Protein AF-A0A1S8B9Q6-F1 (afdb_monomer_lite)

Sequence (237 aa):
MLLPVVSLNILLLGKSYPFSRYVLFIAVTLGLLLVTLESPLALLAIGTGSGYHHGHLLGFVLLLINLFLEGSTYIVLEHVVSSPAIYGGLRGPQRMLAQNMVATLFTTCYLIGVQLLPESTLPAVAHESRGELFVALQFLAQQPAVIYNIACYAVLAAASQLLLFVAFPNFSSLVQTNIRVVRKTLAMLTSILWFQKKPTGWQWLGLVLVFGGAAVDGWMQRLEYEEERHEGEKKAM

Secondary structure (DSSP, 8-state):
-HHHHHHHHHHHH-PPPPHHHHHHHHHHHHHHHHHHHSSHHHHHTTTS--S-TTHHHHHHHHHHHHHHHHHHHHHHHHHHHH-HHHHT---HHHHHHHHHHHHHHHHHHHHHHHHHS-GGGS-HHHHTTTTHHHHHHHHHHH-TTHHHHHHHHHHHHHHHHHHHHHHGGGS-HHHHHHHHHHHHHHHHHHHHHHTT----HHHHHHHHHHHHHHHHHHHHHHHHHHHHHHHHHHH--

Foldseek 3Di:
DVVLLVVCCCVPVVDDDPPVLVVLSVLLVVLLVLLVQLDCVSVVCVPPDPDDPDPPVVVVVVVVVVVNVVSVVLVVVLVLLVCCVVNPNQALVRVVVVVVVVVVVVVVCLLVVLAPDDPVPDDPVSVVSHCVVVVVVVVCVVCVVCVVVVVVVVVVVSVVSSVLSNCSSVDHSSLSVLVVSVVVLVVSVVVCVVVVPDRRPSNVVSSCSNVVSSVVVVVVVVVVVVVVVVVVVVVVD

InterPro domains:
  IPR013657 HUT1 [PF08449] (2-216)
  IPR013657 HUT1 [PTHR10778] (2-226)
  IPR037185 Multidrug transporter EmrE superfamily [SSF103481] (135-219)

Organism: NCBI:txid420778

pLDDT: mean 77.4, std 12.53, range [41.5, 95.06]

Structure (mmCIF, N/CA/C/O backbone):
data_AF-A0A1S8B9Q6-F1
#
_entry.id   AF-A0A1S8B9Q6-F1
#
loop_
_atom_site.group_PDB
_atom_site.id
_atom_site.type_symbol
_atom_site.label_atom_id
_atom_site.label_alt_id
_atom_site.label_comp_id
_atom_site.label_asym_id
_atom_site.label_entity_id
_atom_site.label_seq_id
_atom_site.pdbx_PDB_ins_code
_atom_site.Cartn_x
_atom_site.Cartn_y
_atom_site.Cartn_z
_atom_site.occupancy
_atom_site.B_iso_or_equiv
_atom_site.auth_seq_id
_atom_site.auth_comp_id
_atom_site.auth_asym_id
_atom_site.auth_atom_id
_atom_site.pdbx_PDB_model_num
ATOM 1 N N . MET A 1 1 ? 2.497 -4.631 8.527 1.00 48.78 1 MET A N 1
ATOM 2 C CA . MET A 1 1 ? 1.670 -3.575 7.890 1.00 48.78 1 MET A CA 1
ATOM 3 C C . MET A 1 1 ? 0.917 -2.750 8.919 1.00 48.78 1 MET A C 1
ATOM 5 O O . MET A 1 1 ? 0.964 -1.539 8.817 1.00 48.78 1 MET A O 1
ATOM 9 N N . LEU A 1 2 ? 0.288 -3.368 9.924 1.00 55.28 2 LEU A N 1
ATOM 10 C CA . LEU A 1 2 ? -0.444 -2.638 10.968 1.00 55.28 2 LEU A CA 1
ATOM 11 C C . LEU A 1 2 ? 0.484 -1.917 11.960 1.00 55.28 2 LEU A C 1
ATOM 13 O O . LEU A 1 2 ? 0.158 -0.827 12.397 1.00 55.28 2 LEU A O 1
ATOM 17 N N . LEU A 1 3 ? 1.668 -2.470 12.250 1.00 54.28 3 LEU A N 1
ATOM 18 C CA . LEU A 1 3 ? 2.606 -1.918 13.241 1.00 54.28 3 LEU A CA 1
ATOM 19 C C . LEU A 1 3 ? 3.007 -0.443 13.011 1.00 54.28 3 LEU A C 1
ATOM 21 O O . LEU A 1 3 ? 2.780 0.348 13.917 1.00 54.28 3 LEU A O 1
ATOM 25 N N . PRO A 1 4 ? 3.522 -0.016 11.837 1.00 52.97 4 PRO A N 1
ATOM 26 C CA . PRO A 1 4 ? 3.878 1.392 11.627 1.00 52.97 4 PRO A CA 1
ATOM 27 C C . PRO A 1 4 ? 2.667 2.326 11.684 1.00 52.97 4 PRO A C 1
ATOM 29 O O . PRO A 1 4 ? 2.759 3.406 12.253 1.00 52.97 4 PRO A O 1
ATOM 32 N N . VAL A 1 5 ? 1.528 1.886 11.136 1.00 53.94 5 VAL A N 1
ATOM 33 C CA . VAL A 1 5 ? 0.267 2.643 11.113 1.00 53.94 5 VAL A CA 1
ATOM 34 C C . VAL A 1 5 ? -0.268 2.847 12.528 1.00 53.94 5 VAL A C 1
ATOM 36 O O . VAL A 1 5 ? -0.671 3.950 12.875 1.00 53.94 5 VAL A O 1
ATOM 39 N N . VAL A 1 6 ? -0.239 1.803 13.357 1.00 57.91 6 VAL A N 1
ATOM 40 C CA . VAL A 1 6 ? -0.682 1.833 14.756 1.00 57.91 6 VAL A CA 1
ATOM 41 C C . VAL A 1 6 ? 0.246 2.714 15.586 1.00 57.91 6 VAL A C 1
ATOM 43 O O . VAL A 1 6 ? -0.248 3.578 16.305 1.00 57.91 6 VAL A O 1
ATOM 46 N N . SER A 1 7 ? 1.566 2.581 15.425 1.00 54.53 7 SER A N 1
ATOM 47 C CA . SER A 1 7 ? 2.545 3.465 16.070 1.00 54.53 7 SER A CA 1
ATOM 48 C C . SER A 1 7 ? 2.331 4.933 15.691 1.00 54.53 7 SER A C 1
ATOM 50 O O . SER A 1 7 ? 2.382 5.796 16.560 1.00 54.53 7 SER A O 1
ATOM 52 N N . LEU A 1 8 ? 2.033 5.223 14.420 1.00 51.91 8 LEU A N 1
ATOM 53 C CA . LEU A 1 8 ? 1.695 6.571 13.953 1.00 51.91 8 LEU A CA 1
ATOM 54 C C . LEU A 1 8 ? 0.376 7.071 14.547 1.00 51.91 8 LEU A C 1
ATOM 56 O O . LEU A 1 8 ? 0.286 8.228 14.930 1.00 51.91 8 LEU A O 1
ATOM 60 N N . ASN A 1 9 ? -0.640 6.214 14.640 1.00 52.81 9 ASN A N 1
ATOM 61 C CA . ASN A 1 9 ? -1.934 6.552 15.235 1.00 52.81 9 ASN A CA 1
ATOM 62 C C . ASN A 1 9 ? -1.780 6.930 16.719 1.00 52.81 9 ASN A C 1
ATOM 64 O O . ASN A 1 9 ? -2.400 7.869 17.205 1.00 52.81 9 ASN A O 1
ATOM 68 N N . ILE A 1 10 ? -0.898 6.241 17.438 1.00 56.84 10 ILE A N 1
ATOM 69 C CA . ILE A 1 10 ? -0.583 6.561 18.834 1.00 56.84 10 ILE A CA 1
ATOM 70 C C . ILE A 1 10 ? 0.215 7.868 18.923 1.00 56.84 10 ILE A C 1
ATOM 72 O O . ILE A 1 10 ? -0.090 8.711 19.761 1.00 56.84 10 ILE A O 1
ATOM 76 N N . LEU A 1 11 ? 1.206 8.060 18.043 1.00 52.06 11 LEU A N 1
ATOM 77 C CA . LEU A 1 11 ? 2.110 9.215 18.081 1.00 52.06 11 LEU A CA 1
ATOM 78 C C . LEU A 1 11 ? 1.462 10.523 17.586 1.00 52.06 11 LEU A C 1
ATOM 80 O O . LEU A 1 11 ? 1.777 11.586 18.107 1.00 52.06 11 LEU A O 1
ATOM 84 N N . LEU A 1 12 ? 0.577 10.458 16.584 1.00 49.25 12 LEU A N 1
ATOM 85 C CA . LEU A 1 12 ? -0.045 11.629 15.946 1.00 49.25 12 LEU A CA 1
ATOM 86 C C . LEU A 1 12 ? -1.497 11.869 16.372 1.00 49.25 12 LEU A C 1
ATOM 88 O O . LEU A 1 12 ? -1.905 13.024 16.435 1.00 49.25 12 LEU A O 1
ATOM 92 N N . LEU A 1 13 ? -2.278 10.822 16.665 1.00 49.06 13 LEU A N 1
ATOM 93 C CA . LEU A 1 13 ? -3.674 10.952 17.116 1.00 49.06 13 LEU A CA 1
ATOM 94 C C . LEU A 1 13 ? -3.838 10.800 18.637 1.00 49.06 13 LEU A C 1
ATOM 96 O O . LEU A 1 13 ? -4.947 10.970 19.139 1.00 49.06 13 LEU A O 1
ATOM 100 N N . GLY A 1 14 ? -2.770 10.482 19.383 1.00 47.97 14 GLY A N 1
ATOM 101 C CA . GLY A 1 14 ? -2.798 10.365 20.849 1.00 47.97 14 GLY A CA 1
ATOM 102 C C . GLY A 1 14 ? -3.727 9.265 21.380 1.00 47.97 14 GLY A C 1
ATOM 103 O O . GLY A 1 14 ? -3.997 9.202 22.580 1.00 47.97 14 GLY A O 1
ATOM 104 N N . LYS A 1 15 ? -4.248 8.396 20.503 1.00 55.00 15 LYS A N 1
ATOM 105 C CA . LYS A 1 15 ? -5.171 7.325 20.880 1.00 55.00 15 LYS A CA 1
ATOM 106 C C . LYS A 1 15 ? -4.399 6.176 21.520 1.00 55.00 15 LYS A C 1
ATOM 108 O O . LYS A 1 15 ? -3.517 5.580 20.908 1.00 55.00 15 LYS A O 1
ATOM 113 N N . SER A 1 16 ? -4.769 5.855 22.756 1.00 52.47 16 SER A N 1
ATOM 114 C CA . SER A 1 16 ? -4.233 4.716 23.498 1.00 52.47 16 SER A CA 1
ATOM 115 C C . SER A 1 16 ? -5.111 3.496 23.239 1.00 52.47 16 SER A C 1
ATOM 117 O O . SER A 1 16 ? -6.295 3.511 23.561 1.00 52.47 16 SER A O 1
ATOM 119 N N . TYR A 1 17 ? -4.549 2.441 22.651 1.00 62.62 17 TYR A N 1
ATOM 120 C CA . TYR A 1 17 ? -5.258 1.171 22.483 1.00 62.62 17 TYR A CA 1
ATOM 121 C C . TYR A 1 17 ? -5.032 0.250 23.695 1.00 62.62 17 TYR A C 1
ATOM 123 O O . TYR A 1 17 ? -3.961 0.303 24.304 1.00 62.62 17 TYR A O 1
ATOM 131 N N . PRO A 1 18 ? -5.992 -0.618 24.058 1.00 67.94 18 PRO A N 1
ATOM 132 C CA . PRO A 1 18 ? -5.772 -1.643 25.074 1.00 67.94 18 PRO A CA 1
ATOM 133 C C . PRO A 1 18 ? -4.703 -2.650 24.619 1.00 67.94 18 PRO A C 1
ATOM 135 O O . PRO A 1 18 ? -4.557 -2.926 23.426 1.00 67.94 18 PRO A O 1
ATOM 138 N N . PHE A 1 19 ? -3.966 -3.235 25.572 1.00 71.25 19 PHE A N 1
ATOM 139 C CA . PHE A 1 19 ? -2.851 -4.162 25.305 1.00 71.25 19 PHE A CA 1
ATOM 140 C C . PHE A 1 19 ? -3.227 -5.317 24.352 1.00 71.25 19 PHE A C 1
ATOM 142 O O . PHE A 1 19 ? -2.431 -5.715 23.501 1.00 71.25 19 PHE A O 1
ATOM 149 N N . SER A 1 20 ? -4.472 -5.797 24.427 1.00 71.12 20 SER A N 1
ATOM 150 C CA . SER A 1 20 ? -5.033 -6.835 23.552 1.00 71.12 20 SER A CA 1
ATOM 151 C C . SER A 1 20 ? -4.964 -6.491 22.058 1.00 71.12 20 SER A C 1
ATOM 153 O O . SER A 1 20 ? -4.675 -7.371 21.246 1.00 71.12 20 SER A O 1
ATOM 155 N N . ARG A 1 21 ? -5.150 -5.220 21.678 1.00 71.50 21 ARG A N 1
ATOM 156 C CA . ARG A 1 21 ? -5.067 -4.780 20.274 1.00 71.50 21 ARG A CA 1
ATOM 157 C C . ARG A 1 21 ? -3.644 -4.817 19.731 1.00 71.50 21 ARG A C 1
ATOM 159 O O . ARG A 1 21 ? -3.442 -5.179 18.577 1.00 71.50 21 ARG A O 1
ATOM 166 N N . TYR A 1 22 ? -2.640 -4.523 20.554 1.00 72.31 22 TYR A N 1
ATOM 167 C CA . TYR A 1 22 ? -1.244 -4.626 20.121 1.00 72.31 22 TYR A CA 1
ATOM 168 C C . TYR A 1 22 ? -0.848 -6.066 19.815 1.00 72.31 22 TYR A C 1
ATOM 170 O O . TYR A 1 22 ? -0.253 -6.330 18.770 1.00 72.31 22 TYR A O 1
ATOM 178 N N . VAL A 1 23 ? -1.228 -7.001 20.691 1.00 75.56 23 VAL A N 1
ATOM 179 C CA . VAL A 1 23 ? -0.992 -8.436 20.480 1.00 75.56 23 VAL A CA 1
ATOM 180 C C . VAL A 1 23 ? -1.657 -8.895 19.182 1.00 75.56 23 VAL A C 1
ATOM 182 O O . VAL A 1 23 ? -1.032 -9.592 18.384 1.00 75.56 23 VAL A O 1
ATOM 185 N N . LEU A 1 24 ? -2.882 -8.434 18.921 1.00 76.75 24 LEU A N 1
ATOM 186 C CA . LEU A 1 24 ? -3.618 -8.720 17.694 1.00 76.75 24 LEU A CA 1
ATOM 187 C C . LEU A 1 24 ? -2.895 -8.208 16.438 1.00 76.75 24 LEU A C 1
ATOM 189 O O . LEU A 1 24 ? -2.699 -8.956 15.481 1.00 76.75 24 LEU A O 1
ATOM 193 N N . PHE A 1 25 ? -2.436 -6.956 16.438 1.00 74.44 25 PHE A N 1
ATOM 194 C CA . PHE A 1 25 ? -1.735 -6.369 15.291 1.00 74.44 25 PHE A CA 1
ATOM 195 C C . PHE A 1 25 ? -0.366 -6.998 15.033 1.00 74.44 25 PHE A C 1
ATOM 197 O O . PHE A 1 25 ? 0.041 -7.134 13.871 1.00 74.44 25 PHE A O 1
ATOM 204 N N . ILE A 1 26 ? 0.335 -7.406 16.092 1.00 75.06 26 ILE A N 1
ATOM 205 C CA . ILE A 1 26 ? 1.575 -8.180 15.994 1.00 75.06 26 ILE A CA 1
ATOM 206 C C . ILE A 1 26 ? 1.273 -9.553 15.391 1.00 75.06 26 ILE A C 1
ATOM 208 O O . ILE A 1 26 ? 1.932 -9.934 14.426 1.00 75.06 26 ILE A O 1
ATOM 212 N N . ALA A 1 27 ? 0.243 -10.252 15.874 1.00 79.94 27 ALA A N 1
ATOM 213 C CA . ALA A 1 27 ? -0.160 -11.558 15.357 1.00 79.94 27 ALA A CA 1
ATOM 214 C C . ALA A 1 27 ? -0.547 -11.505 13.869 1.00 79.94 27 ALA A C 1
ATOM 216 O O . ALA A 1 27 ? -0.059 -12.316 13.085 1.00 79.94 27 ALA A O 1
ATOM 217 N N . VAL A 1 28 ? -1.337 -10.512 13.445 1.00 78.88 28 VAL A N 1
ATOM 218 C CA . VAL A 1 28 ? -1.697 -10.314 12.027 1.00 78.88 28 VAL A CA 1
ATOM 219 C C . VAL A 1 28 ? -0.468 -9.966 11.187 1.00 78.88 28 VAL A C 1
ATOM 221 O O . VAL A 1 28 ? -0.313 -10.456 10.068 1.00 78.88 28 VAL A O 1
ATOM 224 N N . THR A 1 29 ? 0.439 -9.137 11.711 1.00 77.75 29 THR A N 1
ATOM 225 C CA . THR A 1 29 ? 1.671 -8.782 10.993 1.00 77.75 29 THR A CA 1
ATOM 226 C C . THR A 1 29 ? 2.593 -9.994 10.834 1.00 77.75 29 THR A C 1
ATOM 228 O O . THR A 1 29 ? 3.103 -10.212 9.738 1.00 77.75 29 THR A O 1
ATOM 231 N N . LEU A 1 30 ? 2.759 -10.810 11.877 1.00 77.38 30 LEU A N 1
ATOM 232 C CA . LEU A 1 30 ? 3.504 -12.069 11.821 1.00 77.38 30 LEU A CA 1
ATOM 233 C C . LEU A 1 30 ? 2.844 -13.076 10.876 1.00 77.38 30 LEU A C 1
ATOM 235 O O . LEU A 1 30 ? 3.538 -13.689 10.071 1.00 77.38 30 LEU A O 1
ATOM 239 N N . GLY A 1 31 ? 1.516 -13.202 10.909 1.00 79.50 31 GLY A N 1
ATOM 240 C CA . GLY A 1 31 ? 0.768 -14.060 9.992 1.00 79.50 31 GLY A CA 1
ATOM 241 C C . GLY A 1 31 ? 1.003 -13.683 8.530 1.00 79.50 31 GLY A C 1
ATOM 242 O O . GLY A 1 31 ? 1.294 -14.550 7.708 1.00 79.50 31 GLY A O 1
ATOM 243 N N . LEU A 1 32 ? 0.978 -12.384 8.212 1.00 77.19 32 LEU A N 1
ATOM 244 C CA . LEU A 1 32 ? 1.268 -11.888 6.865 1.00 77.19 32 LEU A CA 1
ATOM 245 C C . LEU A 1 32 ? 2.719 -12.172 6.442 1.00 77.19 32 LEU A C 1
ATOM 247 O O . LEU A 1 32 ? 2.963 -12.527 5.288 1.00 77.19 32 LEU A O 1
ATOM 251 N N . LEU A 1 33 ? 3.678 -12.045 7.364 1.00 76.25 33 LEU A N 1
ATOM 252 C CA . LEU A 1 33 ? 5.081 -12.379 7.103 1.00 76.25 33 LEU A CA 1
ATOM 253 C C . LEU A 1 33 ? 5.272 -13.877 6.850 1.00 76.25 33 LEU A C 1
ATOM 255 O O . LEU A 1 33 ? 5.949 -14.235 5.893 1.00 76.25 33 LEU A O 1
ATOM 259 N N . LEU A 1 34 ? 4.644 -14.745 7.645 1.00 79.00 34 LEU A N 1
ATOM 260 C CA . LEU A 1 34 ? 4.690 -16.201 7.458 1.00 79.00 34 LEU A CA 1
ATOM 261 C C . LEU A 1 34 ? 4.076 -16.629 6.126 1.00 79.00 34 LEU A C 1
ATOM 263 O O . LEU A 1 34 ? 4.615 -17.494 5.439 1.00 79.00 34 LEU A O 1
ATOM 267 N N . VAL A 1 35 ? 2.967 -15.994 5.750 1.00 77.12 35 VAL A N 1
ATOM 268 C CA . VAL A 1 35 ? 2.331 -16.186 4.448 1.00 77.12 35 VAL A CA 1
ATOM 269 C C . VAL A 1 35 ? 3.306 -15.804 3.328 1.00 77.12 35 VAL A C 1
ATOM 271 O O . VAL A 1 35 ? 3.508 -16.599 2.415 1.00 77.12 35 VAL A O 1
ATOM 274 N N . THR A 1 36 ? 3.982 -14.657 3.447 1.00 75.31 36 THR A N 1
ATOM 275 C CA . THR A 1 36 ? 4.891 -14.116 2.419 1.00 75.31 36 THR A CA 1
ATOM 276 C C . THR A 1 36 ? 6.219 -14.874 2.299 1.00 75.31 36 THR A C 1
ATOM 278 O O . THR A 1 36 ? 6.693 -15.090 1.191 1.00 75.31 36 THR A O 1
ATOM 281 N N . LEU A 1 37 ? 6.839 -15.260 3.418 1.00 70.00 37 LEU A N 1
ATOM 282 C CA . LEU A 1 37 ? 8.207 -15.802 3.454 1.00 70.00 37 LEU A CA 1
ATOM 283 C C . LEU A 1 37 ? 8.280 -17.327 3.299 1.00 70.00 37 LEU A C 1
ATOM 285 O O . LEU A 1 37 ? 9.375 -17.885 3.314 1.00 70.00 37 LEU A O 1
ATOM 289 N N . GLU A 1 38 ? 7.131 -17.998 3.171 1.00 64.56 38 GLU A N 1
ATOM 290 C CA . GLU A 1 38 ? 6.946 -19.451 2.994 1.00 64.56 38 GLU A CA 1
ATOM 291 C C . GLU A 1 38 ? 7.537 -20.346 4.114 1.00 64.56 38 GLU A C 1
ATOM 293 O O . GLU A 1 38 ? 7.122 -21.498 4.262 1.00 64.56 38 GLU A O 1
ATOM 298 N N . SER A 1 39 ? 8.446 -19.827 4.952 1.00 58.38 39 SER A N 1
ATOM 299 C CA . SER A 1 39 ? 9.102 -20.510 6.067 1.00 58.38 39 SER A CA 1
ATOM 300 C C . SER A 1 39 ? 9.463 -19.555 7.226 1.00 58.38 39 SER A C 1
ATOM 302 O O . SER A 1 39 ? 9.847 -18.406 6.998 1.00 58.38 39 SER A O 1
ATOM 304 N N . PRO A 1 40 ? 9.408 -20.023 8.488 1.00 57.34 40 PRO A N 1
ATOM 305 C CA . PRO A 1 40 ? 9.831 -19.248 9.6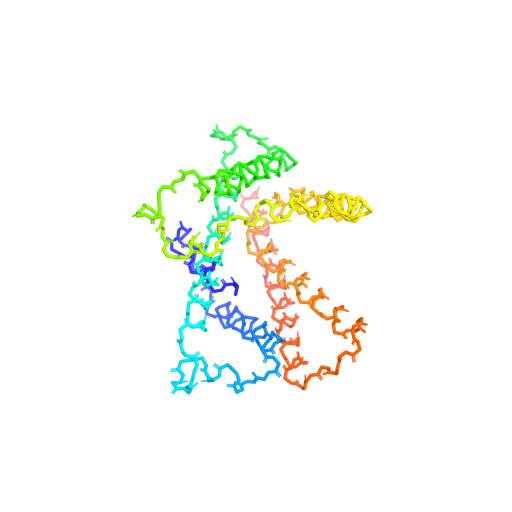57 1.00 57.34 40 PRO A CA 1
ATOM 306 C C . PRO A 1 40 ? 11.359 -19.124 9.767 1.00 57.34 40 PRO A C 1
ATOM 308 O O . PRO A 1 40 ? 11.847 -18.191 10.397 1.00 57.34 40 PRO A O 1
ATOM 311 N N . LEU A 1 41 ? 12.129 -20.018 9.128 1.00 55.88 41 LEU A N 1
ATOM 312 C CA . LEU A 1 41 ? 13.590 -19.894 9.055 1.00 55.88 41 LEU A CA 1
ATOM 313 C C . LEU A 1 41 ? 14.008 -18.655 8.260 1.00 55.88 41 LEU A C 1
ATOM 315 O O . LEU A 1 41 ? 14.940 -17.971 8.666 1.00 55.88 41 LEU A O 1
ATOM 319 N N . ALA A 1 42 ? 13.292 -18.322 7.183 1.00 56.81 42 ALA A N 1
ATOM 320 C CA . ALA A 1 42 ? 13.517 -17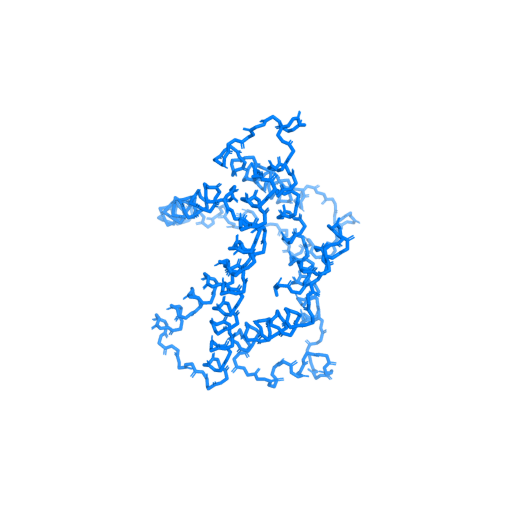.080 6.449 1.00 56.81 42 ALA A CA 1
ATOM 321 C C . ALA A 1 42 ? 13.213 -15.835 7.297 1.00 56.81 42 ALA A C 1
ATOM 323 O O . ALA A 1 42 ? 13.797 -14.789 7.049 1.00 56.81 42 ALA A O 1
ATOM 324 N N . LEU A 1 43 ? 12.345 -15.958 8.311 1.00 56.94 43 LEU A N 1
ATOM 325 C CA . LEU A 1 43 ? 12.007 -14.895 9.261 1.00 56.94 43 LEU A CA 1
ATOM 326 C C . LEU A 1 43 ? 13.073 -14.741 10.360 1.00 56.94 43 LEU A C 1
ATOM 328 O O . LEU A 1 43 ? 13.399 -13.621 10.734 1.00 56.94 43 LEU A O 1
ATOM 332 N N . LEU A 1 44 ? 13.658 -15.846 10.833 1.00 56.75 44 LEU A N 1
ATOM 333 C CA . LEU A 1 44 ? 14.792 -15.847 11.773 1.00 56.75 44 LEU A CA 1
ATOM 334 C C . LEU A 1 44 ? 16.124 -15.480 11.106 1.00 56.75 44 LEU A C 1
ATOM 336 O O . LEU A 1 44 ? 17.017 -14.961 11.767 1.00 56.75 44 LEU A O 1
ATOM 340 N N . ALA A 1 45 ? 16.244 -15.711 9.797 1.00 54.41 45 ALA A N 1
ATOM 341 C CA . ALA A 1 45 ? 17.387 -15.282 9.001 1.00 54.41 45 ALA A CA 1
ATOM 342 C C . ALA A 1 45 ? 17.420 -13.759 8.763 1.00 54.41 45 ALA A C 1
ATOM 344 O O . ALA A 1 45 ? 18.439 -13.225 8.317 1.00 54.41 45 ALA A O 1
ATOM 345 N N . ILE A 1 46 ? 16.329 -13.045 9.078 1.00 53.09 46 ILE A N 1
ATOM 346 C CA . ILE A 1 46 ? 16.261 -11.580 9.043 1.00 53.09 46 ILE A CA 1
ATOM 347 C C . ILE A 1 46 ? 17.169 -11.041 10.155 1.00 53.09 46 ILE A C 1
ATOM 349 O O . ILE A 1 46 ? 16.771 -10.938 11.310 1.00 53.09 46 ILE A O 1
ATOM 353 N N . GLY A 1 47 ? 18.412 -10.719 9.795 1.00 51.22 47 GLY A N 1
ATOM 354 C CA . GLY A 1 47 ? 19.414 -10.150 10.701 1.00 51.22 47 GLY A CA 1
ATOM 355 C C . GLY A 1 47 ? 20.544 -11.098 11.113 1.00 51.22 47 GLY A C 1
ATOM 356 O O . GLY A 1 47 ? 21.512 -10.636 11.712 1.00 51.22 47 GLY A O 1
ATOM 357 N N . THR A 1 48 ? 20.500 -12.388 10.759 1.00 46.53 48 THR A N 1
ATOM 358 C CA . THR A 1 48 ? 21.647 -13.291 10.960 1.00 46.53 48 THR A CA 1
ATOM 359 C C . THR A 1 48 ? 22.527 -13.299 9.711 1.00 46.53 48 THR A C 1
ATOM 361 O O . THR A 1 48 ? 22.088 -13.700 8.632 1.00 46.53 48 THR A O 1
ATOM 364 N N . GLY A 1 49 ? 23.768 -12.830 9.849 1.00 49.69 49 GLY A N 1
ATOM 365 C CA . GLY A 1 49 ? 24.736 -12.606 8.771 1.00 49.69 49 GLY A CA 1
ATOM 366 C C . GLY A 1 49 ? 25.227 -13.857 8.025 1.00 49.69 49 GLY A C 1
ATOM 367 O O . GLY A 1 49 ? 26.401 -14.192 8.110 1.00 49.69 49 GLY A O 1
ATOM 368 N N . SER A 1 50 ? 24.370 -14.533 7.255 1.00 42.97 50 SER A N 1
ATOM 369 C CA . SER A 1 50 ? 24.767 -15.573 6.289 1.00 42.97 50 SER A CA 1
ATOM 370 C C . SER A 1 50 ? 24.795 -15.061 4.834 1.00 42.97 50 SER A C 1
ATOM 372 O O . SER A 1 50 ? 23.758 -14.967 4.184 1.00 42.97 50 SER A O 1
ATOM 374 N N . GLY A 1 51 ? 25.966 -14.648 4.342 1.00 43.81 51 GLY A N 1
ATOM 375 C CA . GLY A 1 51 ? 26.406 -14.840 2.947 1.00 43.81 51 GLY A CA 1
ATOM 376 C C . GLY A 1 51 ? 25.961 -13.964 1.753 1.00 43.81 51 GLY A C 1
ATOM 377 O O . GLY A 1 51 ? 26.651 -14.061 0.749 1.00 43.81 51 GLY A O 1
ATOM 378 N N . TYR A 1 52 ? 24.915 -13.118 1.783 1.00 41.50 52 TYR A N 1
ATOM 379 C CA . TYR A 1 52 ? 24.487 -12.313 0.599 1.00 41.50 52 TYR A CA 1
ATOM 380 C C . TYR A 1 52 ? 23.887 -10.927 0.975 1.00 41.50 52 TYR A C 1
ATOM 382 O O . TYR A 1 52 ? 22.714 -10.641 0.741 1.00 41.50 52 TYR A O 1
ATOM 390 N N . HIS A 1 53 ? 24.666 -10.057 1.635 1.00 46.03 53 HIS A N 1
ATOM 391 C CA . HIS A 1 53 ? 24.129 -9.123 2.654 1.00 46.03 53 HIS A CA 1
ATOM 392 C C . HIS A 1 53 ? 23.823 -7.650 2.314 1.00 46.03 53 HIS A C 1
ATOM 394 O O . HIS A 1 53 ? 23.404 -6.936 3.218 1.00 46.03 53 HIS A O 1
ATOM 400 N N . HIS A 1 54 ? 23.933 -7.155 1.075 1.00 45.34 54 HIS A N 1
ATOM 401 C CA . HIS A 1 54 ? 23.529 -5.754 0.793 1.00 45.34 54 HIS A CA 1
ATOM 402 C C . HIS A 1 54 ? 22.077 -5.588 0.296 1.00 45.34 54 HIS A C 1
ATOM 404 O O . HIS A 1 54 ? 21.440 -4.583 0.605 1.00 45.34 54 HIS A O 1
ATOM 410 N N . GLY A 1 55 ? 21.509 -6.581 -0.403 1.00 56.53 55 GLY A N 1
ATOM 411 C CA . GLY A 1 55 ? 20.167 -6.463 -1.002 1.00 56.53 55 GLY A CA 1
ATOM 412 C C . GLY A 1 55 ? 19.003 -6.655 -0.021 1.00 56.53 55 GLY A C 1
ATOM 413 O O . GLY A 1 55 ? 17.986 -5.970 -0.114 1.00 56.53 55 GLY A O 1
ATOM 414 N N . HIS A 1 56 ? 19.148 -7.552 0.960 1.00 67.38 56 HIS A N 1
ATOM 415 C CA . HIS A 1 56 ? 18.044 -7.893 1.863 1.00 67.38 56 HIS A CA 1
ATOM 416 C C . HIS A 1 56 ? 17.761 -6.802 2.900 1.00 67.38 56 HIS A C 1
ATOM 418 O O . HIS A 1 56 ? 16.603 -6.431 3.076 1.00 67.38 56 HIS A O 1
ATOM 424 N N . LEU A 1 57 ? 18.790 -6.242 3.549 1.00 73.56 57 LEU A N 1
ATOM 425 C CA . LEU A 1 57 ? 18.602 -5.185 4.551 1.00 73.56 57 LEU A CA 1
ATOM 426 C C . LEU A 1 57 ? 17.997 -3.922 3.923 1.00 73.56 57 LEU A C 1
ATOM 428 O O . LEU A 1 57 ? 17.040 -3.368 4.459 1.00 73.56 57 LEU A O 1
ATOM 432 N N . LEU A 1 58 ? 18.506 -3.511 2.758 1.00 75.12 58 LEU A N 1
ATOM 433 C CA . LEU A 1 58 ? 17.978 -2.369 2.015 1.00 75.12 58 LEU A CA 1
ATOM 434 C C . LEU A 1 58 ? 16.521 -2.605 1.590 1.00 75.12 58 LEU A C 1
ATOM 436 O O . LEU A 1 58 ? 15.685 -1.731 1.801 1.00 75.12 58 LEU A O 1
ATOM 440 N N . GLY A 1 59 ? 16.182 -3.802 1.099 1.00 74.88 59 GLY A N 1
ATOM 441 C CA . GLY A 1 59 ? 14.799 -4.178 0.795 1.00 74.88 59 GLY A CA 1
ATOM 442 C C . GLY A 1 59 ? 13.871 -4.111 2.015 1.00 74.88 59 GLY A C 1
ATOM 443 O O . GLY A 1 59 ? 12.774 -3.561 1.922 1.00 74.88 59 GLY A O 1
ATOM 444 N N . PHE A 1 60 ? 14.314 -4.597 3.180 1.00 72.19 60 PHE A N 1
ATOM 445 C CA . PHE A 1 60 ? 13.546 -4.503 4.429 1.00 72.19 60 PHE A CA 1
ATOM 446 C C . PHE A 1 60 ? 13.352 -3.056 4.892 1.00 72.19 60 PHE A C 1
ATOM 448 O O . PHE A 1 60 ? 12.244 -2.685 5.283 1.00 72.19 60 PHE A O 1
ATOM 455 N N . VAL A 1 61 ? 14.396 -2.226 4.823 1.00 76.81 61 VAL A N 1
ATOM 456 C CA . VAL A 1 61 ? 14.320 -0.802 5.178 1.00 76.81 61 VAL A CA 1
ATOM 457 C C . VAL A 1 61 ? 13.376 -0.059 4.232 1.00 76.81 61 VAL A C 1
ATOM 459 O O . VAL A 1 61 ? 12.496 0.662 4.698 1.00 76.81 61 VAL A O 1
ATOM 462 N N . LEU A 1 62 ? 13.486 -0.278 2.919 1.00 78.50 62 LEU A N 1
ATOM 463 C CA . LEU A 1 62 ? 12.579 0.311 1.929 1.00 78.50 62 LEU A CA 1
ATOM 464 C C . LEU A 1 62 ? 11.130 -0.126 2.147 1.00 78.50 62 LEU A C 1
ATOM 466 O O . LEU A 1 62 ? 10.221 0.696 2.039 1.00 78.50 62 LEU A O 1
ATOM 470 N N . LEU A 1 63 ? 10.903 -1.390 2.509 1.00 75.19 63 LEU A N 1
ATOM 471 C CA . LEU A 1 63 ? 9.577 -1.895 2.849 1.00 75.19 63 LEU A CA 1
ATOM 472 C C . LEU A 1 63 ? 9.029 -1.194 4.098 1.00 75.19 63 LEU A C 1
ATOM 474 O O . LEU A 1 63 ? 7.886 -0.747 4.085 1.00 75.19 63 LEU A O 1
ATOM 478 N N . LEU A 1 64 ? 9.826 -1.037 5.160 1.00 74.00 64 LEU A N 1
ATOM 479 C CA . LEU A 1 64 ? 9.407 -0.304 6.361 1.00 74.00 64 LEU A CA 1
ATOM 480 C C . LEU A 1 64 ? 9.058 1.157 6.057 1.00 74.00 64 LEU A C 1
ATOM 482 O O . LEU A 1 64 ? 8.011 1.630 6.504 1.00 74.00 64 LEU A O 1
ATOM 486 N N . ILE A 1 65 ? 9.885 1.846 5.266 1.00 79.44 65 ILE A N 1
ATOM 487 C CA . ILE A 1 65 ? 9.629 3.225 4.829 1.00 79.44 65 ILE A CA 1
ATOM 488 C C . ILE A 1 65 ? 8.339 3.292 4.007 1.00 79.44 65 ILE A C 1
ATOM 490 O O . ILE A 1 65 ? 7.488 4.139 4.272 1.00 79.44 65 ILE A O 1
ATOM 494 N N . ASN A 1 66 ? 8.151 2.381 3.048 1.00 82.81 66 ASN A N 1
ATOM 495 C CA . ASN A 1 66 ? 6.942 2.319 2.231 1.00 82.81 66 ASN A C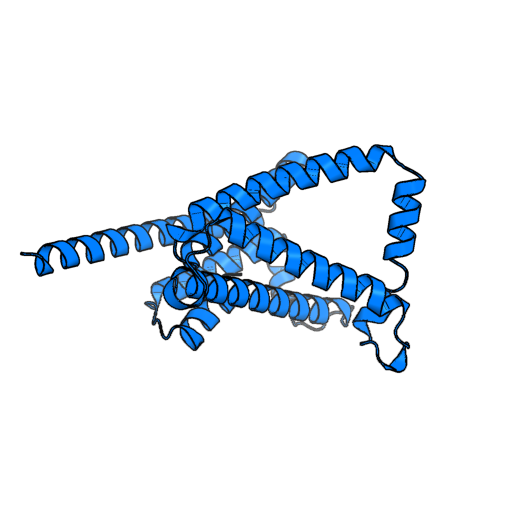A 1
ATOM 496 C C . ASN A 1 66 ? 5.684 2.166 3.097 1.00 82.81 66 ASN A C 1
ATOM 498 O O . ASN A 1 66 ? 4.723 2.912 2.923 1.00 82.81 66 ASN A O 1
ATOM 502 N N . LEU A 1 67 ? 5.719 1.266 4.084 1.00 76.25 67 LEU A N 1
ATOM 503 C CA . LEU A 1 67 ? 4.606 1.061 5.011 1.00 76.25 67 LEU A CA 1
ATOM 504 C C . LEU A 1 67 ? 4.336 2.278 5.899 1.00 76.25 67 LEU A C 1
ATOM 506 O O . LEU A 1 67 ? 3.177 2.585 6.178 1.00 76.25 67 LEU A O 1
ATOM 510 N N . PHE A 1 68 ? 5.385 2.964 6.351 1.00 77.00 68 PHE A N 1
ATOM 511 C CA . PHE A 1 68 ? 5.262 4.183 7.146 1.00 77.00 68 PHE A CA 1
ATOM 512 C C . PHE A 1 68 ? 4.590 5.308 6.347 1.00 77.00 68 PHE A C 1
ATOM 514 O O . PHE A 1 68 ? 3.636 5.926 6.821 1.00 77.00 68 PHE A O 1
ATOM 521 N N . LEU A 1 69 ? 5.039 5.533 5.109 1.00 81.25 69 LEU A N 1
ATOM 522 C CA . LEU A 1 69 ? 4.461 6.534 4.209 1.00 81.25 69 LEU A CA 1
ATOM 523 C C . LEU A 1 69 ? 3.013 6.202 3.834 1.00 81.25 69 LEU A C 1
ATOM 525 O O . LEU A 1 69 ? 2.163 7.095 3.796 1.00 81.25 69 LEU A O 1
ATOM 529 N N . GLU A 1 70 ? 2.714 4.919 3.611 1.00 79.62 70 GLU A N 1
ATOM 530 C CA . GLU A 1 70 ? 1.354 4.442 3.364 1.00 79.62 70 GLU A CA 1
ATOM 531 C C . GLU A 1 70 ? 0.444 4.781 4.555 1.00 79.62 70 GLU A C 1
ATOM 533 O O . GLU A 1 70 ? -0.601 5.402 4.367 1.00 79.62 70 GLU A O 1
ATOM 538 N N . GLY A 1 71 ? 0.868 4.460 5.783 1.00 75.00 71 GLY A N 1
ATOM 539 C CA . GLY A 1 71 ? 0.130 4.780 7.009 1.00 75.00 71 GLY A CA 1
ATOM 540 C C . GLY A 1 71 ? -0.109 6.271 7.223 1.00 75.00 71 GLY A C 1
ATOM 541 O O . GLY A 1 71 ? -1.228 6.683 7.526 1.00 75.00 71 GLY A O 1
ATOM 542 N N . SER A 1 72 ? 0.927 7.084 7.017 1.00 77.00 72 SER A N 1
ATOM 543 C CA . SER A 1 72 ? 0.845 8.543 7.138 1.00 77.00 72 SER A CA 1
ATOM 544 C C . SER A 1 72 ? -0.171 9.142 6.165 1.00 77.00 72 SER A C 1
ATOM 546 O O . SER A 1 72 ? -1.027 9.929 6.567 1.00 77.00 72 SER A O 1
ATOM 548 N N . THR A 1 73 ? -0.165 8.696 4.906 1.00 82.56 73 THR A N 1
ATOM 549 C CA . THR A 1 73 ? -1.114 9.171 3.884 1.00 82.56 73 THR A CA 1
ATOM 550 C C . THR A 1 73 ? -2.565 8.911 4.296 1.00 82.56 73 THR A C 1
ATOM 552 O O . THR A 1 73 ? -3.433 9.757 4.088 1.00 82.56 73 THR A O 1
ATOM 555 N N . TYR A 1 74 ? -2.834 7.763 4.921 1.00 77.88 74 TYR A N 1
ATOM 556 C CA . TYR A 1 74 ? -4.168 7.419 5.412 1.00 77.88 74 TYR A CA 1
ATOM 557 C C . TYR A 1 74 ? -4.634 8.294 6.572 1.00 77.88 74 TYR A C 1
ATOM 559 O O . TYR A 1 74 ? -5.788 8.716 6.582 1.00 77.88 74 TYR A O 1
ATOM 567 N N . ILE A 1 75 ? -3.742 8.600 7.512 1.00 76.38 75 ILE A N 1
ATOM 568 C CA . ILE A 1 75 ? -4.035 9.506 8.627 1.00 76.38 75 ILE A CA 1
ATOM 569 C C . ILE A 1 75 ? -4.323 10.916 8.111 1.00 76.38 75 ILE A C 1
ATOM 571 O O . ILE A 1 75 ? -5.298 11.540 8.525 1.00 76.38 75 ILE A O 1
ATOM 575 N N . VAL A 1 76 ? -3.533 11.401 7.150 1.00 81.56 76 VAL A N 1
ATOM 576 C CA . VAL A 1 76 ? -3.792 12.688 6.490 1.00 81.56 76 VAL A CA 1
ATOM 577 C C . VAL A 1 76 ? -5.146 12.666 5.782 1.00 81.56 76 VAL A C 1
ATOM 579 O O . VAL A 1 76 ? -5.911 13.620 5.893 1.00 81.56 76 VAL A O 1
ATOM 582 N N . LEU A 1 77 ? -5.488 11.574 5.095 1.00 79.94 77 LEU A N 1
ATOM 583 C CA . LEU A 1 77 ? -6.776 11.443 4.416 1.00 79.94 77 LEU A CA 1
ATOM 584 C C . LEU A 1 77 ? -7.955 11.419 5.404 1.00 79.94 77 LEU A C 1
ATOM 586 O O . LEU A 1 77 ? -8.983 12.037 5.133 1.00 79.94 77 LEU A O 1
ATOM 590 N N . GLU A 1 78 ? -7.808 10.757 6.554 1.00 78.81 78 GLU A N 1
ATOM 591 C CA . GLU A 1 78 ? -8.796 10.770 7.642 1.00 78.81 78 GLU A CA 1
ATOM 592 C C . GLU A 1 78 ? -8.957 12.186 8.212 1.00 78.81 78 GLU A C 1
ATOM 594 O O . GLU A 1 78 ? -10.081 12.674 8.339 1.00 78.81 78 GLU A O 1
ATOM 599 N N . HIS A 1 79 ? -7.851 12.902 8.433 1.00 81.25 79 HIS A N 1
ATOM 600 C CA . HIS A 1 79 ? -7.874 14.295 8.874 1.00 81.25 79 HIS A CA 1
ATOM 601 C C . HIS A 1 79 ? -8.601 15.209 7.873 1.00 81.25 79 HIS A C 1
ATOM 603 O O . HIS A 1 79 ? -9.503 15.952 8.262 1.00 81.25 79 HIS A O 1
ATOM 609 N N . VAL A 1 80 ? -8.289 15.093 6.578 1.00 82.75 80 VAL A N 1
ATOM 610 C CA . VAL A 1 80 ? -8.939 15.859 5.498 1.00 82.75 80 VAL A CA 1
ATOM 611 C C . VAL A 1 80 ? -10.450 15.621 5.468 1.00 82.75 80 VAL A C 1
ATOM 613 O O . VAL A 1 80 ? -11.211 16.560 5.243 1.00 82.75 80 VAL A O 1
ATOM 616 N N . VAL A 1 81 ? -10.905 14.392 5.727 1.00 78.75 81 VAL A N 1
ATOM 617 C CA . VAL A 1 81 ? -12.342 14.080 5.816 1.00 78.75 81 VAL A CA 1
ATOM 618 C C . VAL A 1 81 ? -12.978 14.648 7.074 1.00 78.75 81 VAL A C 1
ATOM 620 O O . VAL A 1 81 ? -14.084 15.178 7.001 1.00 78.75 81 VAL A O 1
ATOM 623 N N . SER A 1 82 ? -12.290 14.558 8.209 1.00 78.12 82 SER A N 1
ATOM 624 C CA . SER A 1 82 ? -12.793 15.041 9.498 1.00 78.12 82 SER A CA 1
ATOM 625 C C . SER A 1 82 ? -12.863 16.570 9.595 1.00 78.12 82 SER A C 1
ATOM 627 O O . SER A 1 82 ? -13.593 17.094 10.430 1.00 78.12 82 SER A O 1
ATOM 629 N N . SER A 1 83 ? -12.135 17.297 8.736 1.00 80.94 83 SER A N 1
ATOM 630 C CA . SER A 1 83 ? -12.062 18.767 8.725 1.00 80.94 83 SER A CA 1
ATOM 631 C C . SER A 1 83 ? -12.629 19.392 7.437 1.00 80.94 83 SER A C 1
ATOM 633 O O . SER A 1 83 ? -11.912 20.086 6.705 1.00 80.94 83 SER A O 1
ATOM 635 N N . PRO A 1 84 ? -13.935 19.211 7.146 1.00 76.19 84 PRO A N 1
ATOM 636 C CA . PRO A 1 84 ? -14.556 19.703 5.916 1.00 76.19 84 PRO A CA 1
ATOM 637 C C . PRO A 1 84 ? -14.577 21.235 5.807 1.00 76.19 84 PRO A C 1
ATOM 639 O O . PRO A 1 84 ? -14.642 21.746 4.691 1.00 76.19 84 PRO A O 1
ATOM 642 N N . ALA A 1 85 ? -14.481 21.958 6.930 1.00 72.56 85 ALA A N 1
ATOM 643 C CA . ALA A 1 85 ? -14.409 23.421 6.964 1.00 72.56 85 ALA A CA 1
ATOM 644 C C . ALA A 1 85 ? -13.093 23.986 6.391 1.00 72.56 85 ALA A C 1
ATOM 646 O O . ALA A 1 85 ? -13.080 25.110 5.904 1.00 72.56 85 ALA A O 1
ATOM 647 N N . ILE A 1 86 ? -12.003 23.210 6.433 1.00 76.81 86 ILE A N 1
ATOM 648 C CA . ILE A 1 86 ? -10.670 23.634 5.973 1.00 76.81 86 ILE A CA 1
ATOM 649 C C . ILE A 1 86 ? -10.442 23.205 4.521 1.00 76.81 86 ILE A C 1
ATOM 651 O O . ILE A 1 86 ? -9.983 23.990 3.698 1.00 76.81 86 ILE A O 1
ATOM 655 N N . TYR A 1 87 ? -10.784 21.956 4.196 1.00 73.12 87 TYR A N 1
ATOM 656 C CA . TYR A 1 87 ? -10.460 21.342 2.902 1.00 73.12 87 TYR A CA 1
ATOM 657 C C . TYR A 1 87 ? -11.629 21.317 1.911 1.00 73.12 87 TYR A C 1
ATOM 659 O O . TYR A 1 87 ? -11.502 20.755 0.826 1.00 73.12 87 TYR A O 1
ATOM 667 N N . GLY A 1 88 ? -12.769 21.910 2.276 1.00 67.44 88 GLY A N 1
ATOM 668 C CA . GLY A 1 88 ? -13.922 22.062 1.396 1.00 67.44 88 GLY A CA 1
ATOM 669 C C . GLY A 1 88 ? -14.561 20.730 1.018 1.00 67.44 88 GLY A C 1
ATOM 670 O O . GLY A 1 88 ? -14.484 20.327 -0.132 1.00 67.44 88 GLY A O 1
ATOM 671 N N . GLY A 1 89 ? -15.191 20.039 1.975 1.00 74.75 89 GLY A N 1
ATOM 672 C CA . GLY A 1 89 ? -16.189 18.977 1.737 1.00 74.75 89 GLY A CA 1
ATOM 673 C C . GLY A 1 89 ? -15.943 17.991 0.577 1.00 74.75 89 GLY A C 1
ATOM 674 O O . GLY A 1 89 ? -16.901 17.589 -0.088 1.00 74.75 89 GLY A O 1
ATOM 675 N N . LEU A 1 90 ? -14.688 17.615 0.297 1.00 78.94 90 LEU A N 1
ATOM 676 C CA . LEU A 1 90 ? -14.334 16.842 -0.895 1.00 78.94 90 LEU A CA 1
ATOM 677 C C . LEU A 1 90 ? -15.032 15.476 -0.890 1.00 78.94 90 LEU A C 1
ATOM 679 O O . LEU A 1 90 ? -14.885 14.663 0.036 1.00 78.94 90 LEU A O 1
ATOM 683 N N . ARG A 1 91 ? -15.755 15.169 -1.970 1.00 82.25 91 ARG A N 1
ATOM 684 C CA . ARG A 1 91 ? -16.419 13.866 -2.132 1.00 82.25 91 ARG A CA 1
ATOM 685 C C . ARG A 1 91 ? -15.381 12.751 -2.297 1.00 82.25 91 ARG A C 1
ATOM 687 O O . ARG A 1 91 ? -14.275 12.991 -2.777 1.00 82.25 91 ARG A O 1
ATOM 694 N N . GLY A 1 92 ? -15.741 11.516 -1.936 1.00 83.38 92 GLY A N 1
ATOM 695 C CA . GLY A 1 92 ? -14.855 10.342 -2.046 1.00 83.38 92 GLY A CA 1
ATOM 696 C C . GLY A 1 92 ? -14.152 10.216 -3.411 1.00 83.38 92 GLY A C 1
ATOM 697 O O . GLY A 1 92 ? -12.922 10.171 -3.446 1.00 83.38 92 GLY A O 1
ATOM 698 N N . PRO A 1 93 ? -14.883 10.278 -4.542 1.00 87.12 93 PRO A N 1
ATOM 699 C CA . PRO A 1 93 ? -14.276 10.221 -5.875 1.00 87.12 93 PRO A CA 1
ATOM 700 C C . PRO A 1 93 ? -13.320 11.385 -6.188 1.00 87.12 93 PRO A C 1
ATOM 702 O O . PRO A 1 93 ? -12.322 11.192 -6.875 1.00 87.12 93 PRO A O 1
ATOM 705 N N . GLN A 1 94 ? -13.581 12.588 -5.663 1.00 88.31 94 GLN A N 1
ATOM 706 C CA . GLN A 1 94 ? -12.700 13.747 -5.864 1.00 88.31 94 GLN A CA 1
ATOM 707 C C . GLN A 1 94 ? -11.370 13.572 -5.121 1.00 88.31 94 GLN A C 1
ATOM 709 O O . GLN A 1 94 ? -10.316 13.890 -5.665 1.00 88.31 94 GLN A O 1
ATOM 714 N N . ARG A 1 95 ? -11.400 12.995 -3.912 1.00 87.81 95 ARG A N 1
ATOM 715 C CA . ARG A 1 95 ? -10.187 12.639 -3.156 1.00 87.81 95 ARG A CA 1
ATOM 716 C C . ARG A 1 95 ? -9.372 11.557 -3.857 1.00 87.81 95 ARG A C 1
ATOM 718 O O . ARG A 1 95 ? -8.151 11.665 -3.917 1.00 87.81 95 ARG A O 1
ATOM 725 N N . MET A 1 96 ? -10.043 10.559 -4.436 1.00 90.38 96 MET A N 1
ATOM 726 C CA . MET A 1 96 ? -9.385 9.538 -5.254 1.00 90.38 96 MET A CA 1
ATOM 727 C C . MET A 1 96 ? -8.656 10.165 -6.444 1.00 90.38 96 MET A C 1
ATOM 729 O O . MET A 1 96 ? -7.490 9.851 -6.681 1.00 90.38 96 MET A O 1
ATOM 733 N N . LEU A 1 97 ? -9.335 11.054 -7.177 1.00 91.12 97 LEU A N 1
ATOM 734 C CA . LEU A 1 97 ? -8.750 11.747 -8.319 1.00 91.12 97 LEU A CA 1
ATOM 735 C C . LEU A 1 97 ? -7.534 12.572 -7.891 1.00 91.12 97 LEU A C 1
ATOM 737 O O . LEU A 1 97 ? -6.471 12.416 -8.482 1.00 91.12 97 LEU A O 1
ATOM 741 N N . ALA A 1 98 ? -7.664 13.384 -6.839 1.00 90.00 98 ALA A N 1
ATOM 742 C CA . ALA A 1 98 ? -6.565 14.195 -6.322 1.00 90.00 98 ALA A CA 1
ATOM 743 C C . ALA A 1 98 ? -5.351 13.333 -5.939 1.00 90.00 98 ALA A C 1
ATOM 745 O O . ALA A 1 98 ? -4.229 13.628 -6.349 1.00 90.00 98 ALA A O 1
ATOM 746 N N . GLN A 1 99 ? -5.572 12.221 -5.230 1.00 89.88 99 GLN A N 1
ATOM 747 C CA . GLN A 1 99 ? -4.497 11.302 -4.860 1.00 89.88 99 GLN A CA 1
ATOM 748 C C . GLN A 1 99 ? -3.823 10.676 -6.090 1.00 89.88 99 GLN A C 1
ATOM 750 O O . GLN A 1 99 ? -2.595 10.630 -6.157 1.00 89.88 99 GLN A O 1
ATOM 755 N N . ASN A 1 100 ? -4.600 10.224 -7.078 1.00 92.62 100 ASN A N 1
ATOM 756 C CA . ASN A 1 100 ? -4.051 9.627 -8.297 1.00 92.62 100 ASN A CA 1
ATOM 757 C C . ASN A 1 100 ? -3.320 10.658 -9.171 1.00 92.62 100 ASN A C 1
ATOM 759 O O . ASN A 1 100 ? -2.297 10.326 -9.768 1.00 92.62 100 ASN A O 1
ATOM 763 N N . MET A 1 101 ? -3.781 11.910 -9.213 1.00 93.12 101 MET A N 1
ATOM 764 C CA . MET A 1 101 ? -3.094 13.001 -9.911 1.00 93.12 101 MET A CA 1
ATOM 765 C C . MET A 1 101 ? -1.745 13.313 -9.269 1.00 93.12 101 MET A C 1
ATOM 767 O O . MET A 1 101 ? -0.739 13.367 -9.971 1.00 93.12 101 MET A O 1
ATOM 771 N N . VAL A 1 102 ? -1.702 13.457 -7.941 1.00 92.00 102 VAL A N 1
ATOM 772 C CA . VAL A 1 102 ? -0.451 13.691 -7.206 1.00 92.00 102 VAL A CA 1
ATOM 773 C C . VAL A 1 102 ? 0.506 12.514 -7.400 1.00 92.00 102 VAL A C 1
ATOM 775 O O . VAL A 1 102 ? 1.664 12.729 -7.743 1.00 92.00 102 VAL A O 1
ATOM 778 N N . ALA A 1 103 ? 0.029 11.272 -7.280 1.00 91.44 103 ALA A N 1
ATOM 779 C CA . ALA A 1 103 ? 0.850 10.083 -7.514 1.00 91.44 103 ALA A CA 1
ATOM 780 C C . ALA A 1 103 ? 1.414 10.034 -8.945 1.00 91.44 103 ALA A C 1
ATOM 782 O O . ALA A 1 103 ? 2.595 9.740 -9.134 1.00 91.44 103 ALA A O 1
ATOM 783 N N . THR A 1 104 ? 0.598 10.372 -9.948 1.00 92.88 104 THR A N 1
ATOM 784 C CA . THR A 1 104 ? 1.026 10.432 -11.354 1.00 92.88 104 THR A CA 1
ATOM 785 C C . THR A 1 104 ? 2.070 11.522 -11.562 1.00 92.88 104 THR A C 1
ATOM 787 O O . THR A 1 104 ? 3.081 11.276 -12.216 1.00 92.88 104 THR A O 1
ATOM 790 N N . LEU A 1 105 ? 1.874 12.700 -10.965 1.00 94.94 105 LEU A N 1
ATOM 791 C CA . LEU A 1 105 ? 2.817 13.811 -11.038 1.00 94.94 105 LEU A CA 1
ATOM 792 C C . LEU A 1 105 ? 4.159 13.440 -10.403 1.00 94.94 105 LEU A C 1
ATOM 794 O O . LEU A 1 105 ? 5.184 13.565 -11.063 1.00 94.94 105 LEU A O 1
ATOM 798 N N . PHE A 1 106 ? 4.166 12.911 -9.177 1.00 91.69 106 PHE A N 1
ATOM 799 C CA . PHE A 1 106 ? 5.399 12.478 -8.511 1.00 91.69 106 PHE A CA 1
ATOM 800 C C . PHE A 1 106 ? 6.125 11.385 -9.300 1.00 91.69 106 PHE A C 1
ATOM 802 O O . PHE A 1 106 ? 7.336 11.475 -9.488 1.00 91.69 106 PHE A O 1
ATOM 809 N N . THR A 1 107 ? 5.395 10.390 -9.809 1.00 90.31 107 THR A N 1
ATOM 810 C CA . THR A 1 107 ? 5.984 9.294 -10.597 1.00 90.31 107 THR A CA 1
ATOM 811 C C . THR A 1 107 ? 6.570 9.807 -11.911 1.00 90.31 107 THR A C 1
ATOM 813 O O . THR A 1 107 ? 7.682 9.438 -12.278 1.00 90.31 107 THR A O 1
ATOM 816 N N . THR A 1 108 ? 5.865 10.707 -12.599 1.00 90.25 108 THR A N 1
ATOM 817 C CA . THR A 1 108 ? 6.327 11.305 -13.861 1.00 90.25 108 THR A CA 1
ATOM 818 C C . THR A 1 108 ? 7.554 12.184 -13.633 1.00 90.25 108 THR A C 1
ATOM 820 O O . THR A 1 108 ? 8.554 12.035 -14.332 1.00 90.25 108 THR A O 1
ATOM 823 N N . CYS A 1 109 ? 7.519 13.050 -12.616 1.00 90.62 109 CYS A N 1
ATOM 824 C CA . CYS A 1 109 ? 8.655 13.882 -12.227 1.00 90.62 109 CYS A CA 1
ATOM 825 C C . CYS A 1 109 ? 9.874 13.039 -11.843 1.00 90.62 109 CYS A C 1
ATOM 827 O O . CYS A 1 109 ? 10.986 13.394 -12.214 1.00 90.62 109 CYS A O 1
ATOM 829 N N . TYR A 1 110 ? 9.680 11.918 -11.144 1.00 88.56 110 TYR A N 1
ATOM 830 C CA . TYR A 1 110 ? 10.761 10.995 -10.808 1.00 88.56 110 TYR A CA 1
ATOM 831 C C . TYR A 1 110 ? 11.361 10.341 -12.060 1.00 88.56 110 TYR A C 1
ATOM 833 O O . TYR A 1 110 ? 12.566 10.440 -12.278 1.00 88.56 110 TYR A O 1
ATOM 841 N N . LEU A 1 111 ? 10.532 9.735 -12.919 1.00 87.62 111 LEU A N 1
ATOM 842 C CA . LEU A 1 111 ? 11.004 9.030 -14.117 1.00 87.62 111 LEU A CA 1
ATOM 843 C C . LEU A 1 111 ? 11.732 9.961 -15.090 1.00 87.62 111 LEU A C 1
ATOM 845 O O . LEU A 1 111 ? 12.760 9.574 -15.643 1.00 87.62 111 LEU A O 1
ATOM 849 N N . ILE A 1 112 ? 11.233 11.185 -15.282 1.00 88.00 112 ILE A N 1
ATOM 850 C CA . ILE A 1 112 ? 11.883 12.200 -16.122 1.00 88.00 112 ILE A CA 1
ATOM 851 C C . ILE A 1 112 ? 13.118 12.779 -15.413 1.00 88.00 112 ILE A C 1
ATOM 853 O O . ILE A 1 112 ? 14.174 12.929 -16.024 1.00 88.00 112 ILE A O 1
ATOM 857 N N . GLY A 1 113 ? 13.017 13.074 -14.116 1.00 86.19 113 GLY A N 1
ATOM 858 C CA . GLY A 1 113 ? 14.089 13.678 -13.325 1.00 86.19 113 GLY A CA 1
ATOM 859 C C . GLY A 1 113 ? 15.355 12.826 -13.285 1.00 86.19 113 GLY A C 1
ATOM 860 O O . GLY A 1 113 ? 16.445 13.356 -13.481 1.00 86.19 113 GLY A O 1
ATOM 861 N N . VAL A 1 114 ? 15.223 11.505 -13.133 1.00 85.94 114 VAL A N 1
ATOM 862 C CA . VAL A 1 114 ? 16.354 10.554 -13.151 1.00 85.94 114 VAL A CA 1
ATOM 863 C C . VAL A 1 114 ? 17.112 10.563 -14.491 1.00 85.94 114 VAL A C 1
ATOM 865 O O . VAL A 1 114 ? 18.311 10.284 -14.540 1.00 85.94 114 VAL A O 1
ATOM 868 N N . GLN A 1 115 ? 16.450 10.928 -15.591 1.00 83.44 115 GLN A N 1
ATOM 869 C CA . GLN A 1 115 ? 17.095 11.035 -16.904 1.00 83.44 115 GLN A CA 1
ATOM 870 C C . GLN A 1 115 ? 17.846 12.361 -17.069 1.00 83.44 115 GLN A C 1
ATOM 872 O O . GLN A 1 115 ? 18.939 12.378 -17.629 1.00 83.44 115 GLN A O 1
ATOM 877 N N . LEU A 1 116 ? 17.275 13.461 -16.570 1.00 82.94 116 LEU A N 1
ATOM 878 C CA . LEU A 1 116 ? 17.790 14.816 -16.790 1.00 82.94 116 LEU A CA 1
ATOM 879 C C . LEU A 1 116 ? 18.856 15.249 -15.775 1.00 82.94 116 LEU A C 1
ATOM 881 O O . LEU A 1 116 ? 19.713 16.070 -16.100 1.00 82.94 116 LEU A O 1
ATOM 885 N N . LEU A 1 117 ? 18.799 14.741 -14.543 1.00 83.06 117 LEU A N 1
ATOM 886 C CA . LEU A 1 117 ? 19.705 15.154 -13.472 1.00 83.06 117 LEU A CA 1
ATOM 887 C C . LEU A 1 117 ? 21.097 14.506 -13.621 1.00 83.06 117 LEU A C 1
ATOM 889 O O . LEU A 1 117 ? 21.194 13.343 -14.026 1.00 83.06 117 LEU A O 1
ATOM 893 N N . PRO A 1 118 ? 22.183 15.233 -13.289 1.00 80.56 118 PRO A N 1
ATOM 894 C CA . PRO A 1 118 ? 23.525 14.662 -13.219 1.00 80.56 118 PRO A CA 1
ATOM 895 C C . PRO A 1 118 ? 23.612 13.508 -12.213 1.00 80.56 118 PRO A C 1
ATOM 897 O O . PRO A 1 118 ? 23.024 13.563 -11.137 1.00 80.56 118 PRO A O 1
ATOM 900 N N . GLU A 1 119 ? 24.426 12.497 -12.522 1.00 75.75 119 GLU A N 1
ATOM 901 C CA . GLU A 1 119 ? 24.688 11.339 -11.642 1.00 75.75 119 GLU A CA 1
ATOM 902 C C . GLU A 1 119 ? 25.112 11.757 -10.222 1.00 75.75 119 GLU A C 1
ATOM 904 O O . GLU A 1 119 ? 24.755 11.103 -9.247 1.00 75.75 119 GLU A O 1
ATOM 909 N N . SER A 1 120 ? 25.819 12.885 -10.095 1.00 76.62 120 SER A N 1
ATOM 910 C CA . SER A 1 120 ? 26.316 13.413 -8.821 1.00 76.62 120 SER A CA 1
ATOM 911 C C . SER A 1 120 ? 25.230 13.927 -7.872 1.00 76.62 120 SER A C 1
ATOM 913 O O . SER A 1 120 ? 25.487 14.034 -6.675 1.00 76.62 120 SER A O 1
ATOM 915 N N . THR A 1 121 ? 24.039 14.266 -8.375 1.00 79.06 121 THR A N 1
ATOM 916 C CA . THR A 1 121 ? 22.914 14.746 -7.553 1.00 79.06 121 THR A CA 1
ATOM 917 C C . THR A 1 121 ? 21.878 13.660 -7.281 1.00 79.06 121 THR A C 1
ATOM 919 O O . THR A 1 121 ? 21.005 13.846 -6.431 1.00 79.06 121 THR A O 1
ATOM 922 N N . LEU A 1 122 ? 21.966 12.525 -7.978 1.00 78.25 122 LEU A N 1
ATOM 923 C CA . LEU A 1 122 ? 21.049 11.409 -7.814 1.00 78.25 122 LEU A CA 1
ATOM 924 C C . LEU A 1 122 ? 21.502 10.505 -6.655 1.00 78.25 122 LEU A C 1
ATOM 926 O O . LEU A 1 122 ? 22.683 10.170 -6.556 1.00 78.25 122 LEU A O 1
ATOM 930 N N . PRO A 1 123 ? 20.584 10.080 -5.769 1.00 78.44 123 PRO A N 1
ATOM 931 C CA . PRO A 1 123 ? 20.902 9.064 -4.776 1.00 78.44 123 PRO A CA 1
ATOM 932 C C . PRO A 1 123 ? 21.264 7.753 -5.483 1.00 78.44 123 PRO A C 1
ATOM 934 O O . PRO A 1 123 ? 20.651 7.419 -6.493 1.00 78.44 123 PRO A O 1
ATOM 937 N N . ALA A 1 124 ? 22.197 6.978 -4.920 1.00 73.12 124 ALA A N 1
ATOM 938 C CA . ALA A 1 124 ? 22.700 5.736 -5.528 1.00 73.12 124 ALA A CA 1
ATOM 939 C C . ALA A 1 124 ? 21.589 4.745 -5.941 1.00 73.12 124 ALA A C 1
ATOM 941 O O . ALA A 1 124 ? 21.708 4.039 -6.933 1.00 73.12 124 ALA A O 1
ATOM 942 N N . VAL A 1 125 ? 20.463 4.741 -5.219 1.00 71.19 125 VAL A N 1
ATOM 943 C CA . VAL A 1 125 ? 19.290 3.892 -5.509 1.00 71.19 125 VAL A CA 1
ATOM 944 C C . VAL A 1 125 ? 18.561 4.309 -6.797 1.00 71.19 125 VAL A C 1
ATOM 946 O O . VAL A 1 125 ? 17.868 3.507 -7.409 1.00 71.19 125 VAL A O 1
ATOM 949 N N . ALA A 1 126 ? 18.686 5.569 -7.216 1.00 75.06 126 ALA A N 1
ATOM 950 C CA . ALA A 1 126 ? 18.058 6.091 -8.426 1.00 75.06 126 ALA A CA 1
ATOM 951 C C . ALA A 1 126 ? 18.921 5.904 -9.684 1.00 75.06 126 ALA A C 1
ATOM 953 O O . ALA A 1 126 ? 18.403 6.081 -10.785 1.00 75.06 126 ALA A O 1
ATOM 954 N N . HIS A 1 127 ? 20.201 5.540 -9.539 1.00 72.31 127 HIS A N 1
ATOM 955 C CA . HIS A 1 127 ? 21.086 5.265 -10.677 1.00 72.31 127 HIS A CA 1
ATOM 956 C C . HIS A 1 127 ? 20.628 4.030 -11.460 1.00 72.31 127 HIS A C 1
ATOM 958 O O . HIS A 1 127 ? 20.632 4.055 -12.687 1.00 72.31 127 HIS A O 1
ATOM 964 N N . GLU A 1 128 ? 20.145 2.990 -10.772 1.00 72.38 128 GLU A N 1
ATOM 965 C CA . GLU A 1 128 ? 19.638 1.767 -11.418 1.00 72.38 128 GLU A CA 1
ATOM 966 C C . GLU A 1 128 ? 18.343 1.998 -12.210 1.00 72.38 128 GLU A C 1
ATOM 968 O O . GLU A 1 128 ? 18.098 1.327 -13.204 1.00 72.38 128 GLU A O 1
ATOM 973 N N . SER A 1 129 ? 17.536 2.992 -11.829 1.00 73.69 129 SER A N 1
ATOM 974 C CA . SER A 1 129 ? 16.278 3.326 -12.513 1.00 73.69 129 SER A CA 1
ATOM 975 C C . SER A 1 129 ? 16.474 4.117 -13.816 1.00 73.69 129 SER A C 1
ATOM 977 O O . SER A 1 129 ? 15.499 4.570 -14.431 1.00 73.69 129 SER A O 1
ATOM 979 N N . ARG A 1 130 ? 17.719 4.375 -14.234 1.00 79.44 130 ARG A N 1
ATOM 980 C CA . ARG A 1 130 ? 18.018 5.247 -15.372 1.00 79.44 130 ARG A CA 1
ATOM 981 C C . ARG A 1 130 ? 17.755 4.527 -16.693 1.00 79.44 130 ARG A C 1
ATOM 983 O O . ARG A 1 130 ? 18.322 3.485 -16.981 1.00 79.44 130 ARG A O 1
ATOM 990 N N . GLY A 1 131 ? 16.896 5.117 -17.524 1.00 82.25 131 GLY A N 1
ATOM 991 C CA . GLY A 1 131 ? 16.535 4.560 -18.835 1.00 82.25 131 GLY A CA 1
ATOM 992 C C . GLY A 1 131 ? 15.334 3.607 -18.829 1.00 82.25 131 GLY A C 1
ATOM 993 O O . GLY A 1 131 ? 14.814 3.309 -19.902 1.00 82.25 131 GLY A O 1
ATOM 994 N N . GLU A 1 132 ? 14.810 3.230 -17.659 1.00 85.62 132 GLU A N 1
ATOM 995 C CA . GLU A 1 132 ? 13.623 2.367 -17.512 1.00 85.62 132 GLU A CA 1
ATOM 996 C C . GLU A 1 132 ? 12.401 2.887 -18.287 1.00 85.62 132 GLU A C 1
ATOM 998 O O . GLU A 1 132 ? 11.683 2.123 -18.931 1.00 85.62 132 GLU A O 1
ATOM 1003 N N . LEU A 1 133 ? 12.188 4.210 -18.307 1.00 86.38 133 LEU A N 1
ATOM 1004 C CA . LEU A 1 133 ? 11.103 4.815 -19.088 1.00 86.38 133 LEU A CA 1
ATOM 1005 C C . LEU A 1 133 ? 11.254 4.528 -20.587 1.00 86.38 133 LEU A C 1
ATOM 1007 O O . LEU A 1 133 ? 10.275 4.218 -21.262 1.00 86.38 133 LEU A O 1
ATOM 1011 N N . PHE A 1 134 ? 12.472 4.645 -21.116 1.00 87.75 134 PHE A N 1
ATOM 1012 C CA . PHE A 1 134 ? 12.732 4.425 -22.533 1.00 87.75 134 PHE A CA 1
ATOM 1013 C C . PHE A 1 134 ? 12.566 2.949 -22.897 1.00 87.75 134 PHE A C 1
ATOM 1015 O O . PHE A 1 134 ? 11.930 2.640 -23.903 1.00 87.75 134 PHE A O 1
ATOM 1022 N N . VAL A 1 135 ? 13.041 2.044 -22.036 1.00 89.69 135 VAL A N 1
ATOM 1023 C CA . VAL A 1 135 ? 12.828 0.596 -22.173 1.00 89.69 135 VAL A CA 1
ATOM 1024 C C . VAL A 1 135 ? 11.333 0.266 -22.189 1.00 89.69 135 VAL A C 1
ATOM 1026 O O . VAL A 1 135 ? 10.867 -0.447 -23.079 1.00 89.69 135 VAL A O 1
ATOM 1029 N N . ALA A 1 136 ? 10.549 0.841 -21.274 1.00 87.88 136 ALA A N 1
ATOM 1030 C CA . ALA A 1 136 ? 9.103 0.638 -21.225 1.00 87.88 136 ALA A CA 1
ATOM 1031 C C . ALA A 1 136 ? 8.394 1.150 -22.494 1.00 87.88 136 ALA A C 1
ATOM 1033 O O . ALA A 1 136 ? 7.526 0.465 -23.037 1.00 87.88 136 ALA A O 1
ATOM 1034 N N . LEU A 1 137 ? 8.778 2.325 -23.003 1.00 90.12 137 LEU A N 1
ATOM 1035 C CA . LEU A 1 137 ? 8.226 2.883 -24.243 1.00 90.12 137 LEU A CA 1
ATOM 1036 C C . LEU A 1 137 ? 8.586 2.036 -25.470 1.00 90.12 137 LEU A C 1
ATOM 1038 O O . LEU A 1 137 ? 7.732 1.810 -26.329 1.00 90.12 137 LEU A O 1
ATOM 1042 N N . GLN A 1 138 ? 9.818 1.528 -25.545 1.00 93.12 138 GLN A N 1
ATOM 1043 C CA . GLN A 1 138 ? 10.223 0.604 -26.603 1.00 93.12 138 GLN A CA 1
ATOM 1044 C C . GLN A 1 138 ? 9.426 -0.701 -26.550 1.00 93.12 138 GLN A C 1
ATOM 1046 O O . GLN A 1 138 ? 8.975 -1.180 -27.589 1.00 93.12 138 GLN A O 1
ATOM 1051 N N . PHE A 1 139 ? 9.193 -1.246 -25.357 1.00 92.75 139 PHE A N 1
ATOM 1052 C CA . PHE A 1 139 ? 8.371 -2.440 -25.174 1.00 92.75 139 PHE A CA 1
ATOM 1053 C C . PHE A 1 139 ? 6.924 -2.228 -25.654 1.00 92.75 139 PHE A C 1
ATOM 1055 O O . PHE A 1 139 ? 6.385 -3.060 -26.385 1.00 92.75 139 PHE A O 1
ATOM 1062 N N . LEU A 1 140 ? 6.320 -1.081 -25.327 1.00 92.88 140 LEU A N 1
ATOM 1063 C CA . LEU A 1 140 ? 4.993 -0.683 -25.817 1.00 92.88 140 LEU A CA 1
ATOM 1064 C C . LEU A 1 140 ? 4.941 -0.563 -27.347 1.00 92.88 140 LEU A C 1
ATOM 1066 O O . LEU A 1 140 ? 3.960 -0.984 -27.960 1.00 92.88 140 LEU A O 1
ATOM 1070 N N . ALA A 1 141 ? 5.992 -0.017 -27.965 1.00 93.12 141 ALA A N 1
ATOM 1071 C CA . ALA A 1 141 ? 6.087 0.107 -29.419 1.00 93.12 141 ALA A CA 1
ATOM 1072 C C . ALA A 1 141 ? 6.242 -1.256 -30.116 1.00 93.12 141 ALA A C 1
ATOM 1074 O O . ALA A 1 141 ? 5.686 -1.465 -31.193 1.00 93.12 141 ALA A O 1
ATOM 1075 N N . GLN A 1 142 ? 6.972 -2.191 -29.502 1.00 94.94 142 GLN A N 1
ATOM 1076 C CA . GLN A 1 142 ? 7.187 -3.535 -30.041 1.00 94.94 142 GLN A CA 1
ATOM 1077 C C . GLN A 1 142 ? 5.966 -4.450 -29.872 1.00 94.94 142 GLN A C 1
ATOM 1079 O O . GLN A 1 142 ? 5.732 -5.311 -30.719 1.00 94.94 142 GLN A O 1
ATOM 1084 N N . GLN A 1 143 ? 5.178 -4.280 -28.804 1.00 92.62 143 GLN A N 1
ATOM 1085 C CA . GLN A 1 143 ? 3.989 -5.093 -28.532 1.00 92.62 143 GLN A CA 1
ATOM 1086 C C . GLN A 1 143 ? 2.755 -4.235 -28.204 1.00 92.62 143 GLN A C 1
ATOM 1088 O O . GLN A 1 143 ? 2.335 -4.149 -27.045 1.00 92.62 143 GLN A O 1
ATOM 1093 N N . PRO A 1 144 ? 2.080 -3.664 -29.220 1.00 89.69 144 PRO A N 1
ATOM 1094 C CA . PRO A 1 144 ? 0.917 -2.801 -29.005 1.00 89.69 144 PRO A CA 1
ATOM 1095 C C . PRO A 1 144 ? -0.275 -3.539 -28.377 1.00 89.69 144 PRO A C 1
ATOM 1097 O O . PRO A 1 144 ? -1.110 -2.921 -27.719 1.00 89.69 144 PRO A O 1
ATOM 1100 N N . ALA A 1 145 ? -0.345 -4.869 -28.508 1.00 92.50 145 ALA A N 1
ATOM 1101 C CA . ALA A 1 145 ? -1.378 -5.683 -27.865 1.00 92.50 145 ALA A CA 1
ATOM 1102 C C . ALA A 1 145 ? -1.378 -5.551 -26.327 1.00 92.50 145 ALA A C 1
ATOM 1104 O O . ALA A 1 145 ? -2.424 -5.686 -25.693 1.00 92.50 145 ALA A O 1
ATOM 1105 N N . VAL A 1 146 ? -0.232 -5.228 -25.714 1.00 93.38 146 VAL A N 1
ATOM 1106 C CA . VAL A 1 146 ? -0.115 -5.050 -24.259 1.00 93.38 146 VAL A CA 1
ATOM 1107 C C . VAL A 1 146 ? -0.898 -3.830 -23.765 1.00 93.38 146 VAL A C 1
ATOM 1109 O O . VAL A 1 146 ? -1.346 -3.819 -22.618 1.00 93.38 146 VAL A O 1
ATOM 1112 N N . ILE A 1 147 ? -1.157 -2.838 -24.624 1.00 92.56 147 ILE A N 1
ATOM 1113 C CA . ILE A 1 147 ? -1.945 -1.646 -24.274 1.00 92.56 147 ILE A CA 1
ATOM 1114 C C . ILE A 1 147 ? -3.348 -2.044 -23.800 1.00 92.56 147 ILE A C 1
ATOM 1116 O O . ILE A 1 147 ? -3.848 -1.471 -22.833 1.00 92.56 147 ILE A O 1
ATOM 1120 N N . TYR A 1 148 ? -3.955 -3.072 -24.404 1.00 94.50 148 TYR A N 1
ATOM 1121 C CA . TYR A 1 148 ? -5.255 -3.585 -23.964 1.00 94.50 148 TYR A CA 1
ATOM 1122 C C . TYR A 1 148 ? -5.194 -4.169 -22.549 1.00 94.50 148 TYR A C 1
ATOM 1124 O O . TYR A 1 148 ? -6.073 -3.894 -21.734 1.00 94.50 148 TYR A O 1
ATOM 1132 N N . ASN A 1 149 ? -4.132 -4.913 -22.224 1.00 93.38 149 ASN A N 1
ATOM 1133 C CA . ASN A 1 149 ? -3.929 -5.460 -20.881 1.00 93.38 149 ASN A CA 1
ATOM 1134 C C . ASN A 1 149 ? -3.723 -4.342 -19.849 1.00 93.38 149 ASN A C 1
ATOM 1136 O O . ASN A 1 149 ? -4.323 -4.382 -18.776 1.00 93.38 149 ASN A O 1
ATOM 1140 N N . ILE A 1 150 ? -2.933 -3.318 -20.191 1.00 93.88 150 ILE A N 1
ATOM 1141 C CA . ILE A 1 150 ? -2.703 -2.145 -19.334 1.00 93.88 150 ILE A CA 1
ATOM 1142 C C . ILE A 1 150 ? -4.010 -1.383 -19.106 1.00 93.88 150 ILE A C 1
ATOM 1144 O O . ILE A 1 150 ? -4.333 -1.052 -17.967 1.00 93.88 150 ILE A O 1
ATOM 1148 N N . ALA A 1 151 ? -4.788 -1.136 -20.161 1.00 94.62 151 ALA A N 1
ATOM 1149 C CA . ALA A 1 151 ? -6.063 -0.434 -20.067 1.00 94.62 151 ALA A CA 1
ATOM 1150 C C . ALA A 1 151 ? -7.079 -1.218 -19.223 1.00 94.62 151 ALA A C 1
ATOM 1152 O O . ALA A 1 151 ? -7.708 -0.650 -18.331 1.00 94.62 151 ALA A O 1
ATOM 1153 N N . CYS A 1 152 ? -7.199 -2.530 -19.444 1.00 95.06 152 CYS A N 1
ATOM 1154 C CA . CYS A 1 152 ? -8.081 -3.390 -18.658 1.00 95.06 152 CYS A CA 1
ATOM 1155 C C . CYS A 1 152 ? -7.675 -3.408 -17.177 1.00 95.06 152 CYS A C 1
ATOM 1157 O O . CYS A 1 152 ? -8.527 -3.265 -16.297 1.00 95.06 152 CYS A O 1
ATOM 1159 N N . TYR A 1 153 ? -6.373 -3.526 -16.897 1.00 93.12 153 TYR A N 1
ATOM 1160 C CA . TYR A 1 153 ? -5.840 -3.442 -15.540 1.00 93.12 153 TYR A CA 1
ATOM 1161 C C . TYR A 1 153 ? -6.147 -2.084 -14.899 1.00 93.12 153 TYR A C 1
ATOM 1163 O O . TYR A 1 153 ? -6.624 -2.042 -13.767 1.00 93.12 153 TYR A O 1
ATOM 1171 N N . ALA A 1 154 ? -5.944 -0.978 -15.620 1.00 94.06 154 ALA A N 1
ATOM 1172 C CA . ALA A 1 154 ? -6.197 0.371 -15.122 1.00 94.06 154 ALA A CA 1
ATOM 1173 C C . ALA A 1 154 ? -7.678 0.605 -14.792 1.00 94.06 154 ALA A C 1
ATOM 1175 O O . ALA A 1 154 ? -7.985 1.160 -13.737 1.00 94.06 154 ALA A O 1
ATOM 1176 N N . VAL A 1 155 ? -8.601 0.145 -15.643 1.00 94.88 155 VAL A N 1
ATOM 1177 C CA . VAL A 1 155 ? -10.050 0.257 -15.401 1.00 94.88 155 VAL A CA 1
ATOM 1178 C C . VAL A 1 155 ? -10.460 -0.550 -14.170 1.00 94.88 155 VAL A C 1
ATOM 1180 O O . VAL A 1 155 ? -11.153 -0.027 -13.297 1.00 94.88 155 VAL A O 1
ATOM 1183 N N . LEU A 1 156 ? -9.998 -1.798 -14.054 1.00 93.38 156 LEU A N 1
ATOM 1184 C CA . LEU A 1 156 ? -10.308 -2.644 -12.902 1.00 93.38 156 LEU A CA 1
ATOM 1185 C C . LEU A 1 156 ? -9.704 -2.082 -11.605 1.00 93.38 156 LEU A C 1
ATOM 1187 O O . LEU A 1 156 ? -10.370 -2.046 -10.566 1.00 93.38 156 LEU A O 1
ATOM 1191 N N . ALA A 1 157 ? -8.465 -1.589 -11.666 1.00 90.81 157 ALA A N 1
ATOM 1192 C CA . ALA A 1 157 ? -7.797 -0.941 -10.545 1.00 90.81 157 ALA A CA 1
ATOM 1193 C C . ALA A 1 157 ? -8.560 0.316 -10.102 1.00 90.81 157 ALA A C 1
ATOM 1195 O O . ALA A 1 157 ? -8.857 0.453 -8.912 1.00 90.81 157 ALA A O 1
ATOM 1196 N N . ALA A 1 158 ? -8.958 1.176 -11.044 1.00 92.12 158 ALA A N 1
ATOM 1197 C CA . ALA A 1 158 ? -9.746 2.373 -10.770 1.00 92.12 158 ALA A CA 1
ATOM 1198 C C . ALA A 1 158 ? -11.112 2.033 -10.159 1.00 92.12 158 ALA A C 1
ATOM 1200 O O . ALA A 1 158 ? -11.491 2.636 -9.158 1.00 92.12 158 ALA A O 1
ATOM 1201 N N . ALA A 1 159 ? -11.819 1.029 -10.683 1.00 92.31 159 ALA A N 1
ATOM 1202 C CA . ALA A 1 159 ? -13.084 0.569 -10.114 1.00 92.31 159 ALA A CA 1
ATOM 1203 C C . ALA A 1 159 ? -12.911 0.098 -8.658 1.00 92.31 159 ALA A C 1
ATOM 1205 O O . ALA A 1 159 ? -13.653 0.521 -7.771 1.00 92.31 159 ALA A O 1
ATOM 1206 N N . SER A 1 160 ? -11.883 -0.713 -8.382 1.00 87.44 160 SER A N 1
ATOM 1207 C CA . SER A 1 160 ? -11.598 -1.194 -7.023 1.00 87.44 160 SER A CA 1
ATOM 1208 C C . SER A 1 160 ? -11.251 -0.059 -6.051 1.00 87.44 160 SER A C 1
ATOM 1210 O O . SER A 1 160 ? -11.651 -0.078 -4.886 1.00 87.44 160 SER A O 1
ATOM 1212 N N . GLN A 1 161 ? -10.519 0.950 -6.525 1.00 88.62 161 GLN A N 1
ATOM 1213 C CA . GLN A 1 161 ? -10.122 2.102 -5.728 1.00 88.62 161 GLN A CA 1
ATOM 1214 C C . GLN A 1 161 ? -11.312 3.035 -5.480 1.00 88.62 161 GLN A C 1
ATOM 1216 O O . GLN A 1 161 ? -11.462 3.536 -4.368 1.00 88.62 161 GLN A O 1
ATOM 1221 N N . LEU A 1 162 ? -12.200 3.206 -6.460 1.00 90.00 162 LEU A N 1
ATOM 1222 C CA . LEU A 1 162 ? -13.417 4.002 -6.318 1.00 90.00 162 LEU A CA 1
ATOM 1223 C C . LEU A 1 162 ? -14.315 3.446 -5.213 1.00 90.00 162 LEU A C 1
ATOM 1225 O O . LEU A 1 162 ? -14.767 4.208 -4.360 1.00 90.00 162 LEU A O 1
ATOM 1229 N N . LEU A 1 163 ? -14.509 2.124 -5.176 1.00 85.88 163 LEU A N 1
ATOM 1230 C CA . LEU A 1 163 ? -15.264 1.459 -4.110 1.00 85.88 163 LEU A CA 1
ATOM 1231 C C . LEU A 1 163 ? -14.675 1.753 -2.725 1.00 85.88 163 LEU A C 1
ATOM 1233 O O . LEU A 1 163 ? -15.416 2.076 -1.798 1.00 85.88 163 LEU A O 1
ATOM 1237 N N . LEU A 1 164 ? -13.346 1.719 -2.592 1.00 83.44 164 LEU A N 1
ATOM 1238 C CA . LEU A 1 164 ? -12.679 2.050 -1.331 1.00 83.44 164 LEU A CA 1
ATOM 1239 C C . LEU A 1 164 ? -12.880 3.514 -0.928 1.00 83.44 164 LEU A C 1
ATOM 1241 O O . LEU A 1 164 ? -13.143 3.790 0.237 1.00 83.44 164 LEU A O 1
ATOM 1245 N N . PHE A 1 165 ? -12.783 4.455 -1.867 1.00 84.12 165 PHE A N 1
ATOM 1246 C CA . PHE A 1 165 ? -12.942 5.883 -1.573 1.00 84.12 165 PHE A CA 1
ATOM 1247 C C . PHE A 1 165 ? -14.384 6.299 -1.289 1.00 84.12 165 PHE A C 1
ATOM 1249 O O . PHE A 1 165 ? -14.608 7.242 -0.530 1.00 84.12 165 PHE A O 1
ATOM 1256 N N . VAL A 1 166 ? -15.360 5.615 -1.886 1.00 83.12 166 VAL A N 1
ATOM 1257 C CA . VAL A 1 166 ? -16.781 5.794 -1.563 1.00 83.12 166 VAL A CA 1
ATOM 1258 C C . VAL A 1 166 ? -17.088 5.235 -0.176 1.00 83.12 166 VAL A C 1
ATOM 1260 O O . VAL A 1 166 ? -17.812 5.871 0.581 1.00 83.12 166 VAL A O 1
ATOM 1263 N N . ALA A 1 167 ? -16.498 4.094 0.183 1.00 77.62 167 ALA A N 1
ATOM 1264 C CA . ALA A 1 167 ? -16.633 3.505 1.512 1.00 77.62 167 ALA A CA 1
ATOM 1265 C C . ALA A 1 167 ? -15.887 4.302 2.601 1.00 77.62 167 ALA A C 1
ATOM 1267 O O . ALA A 1 167 ? -16.313 4.311 3.752 1.00 77.62 167 ALA A O 1
ATOM 1268 N N . PHE A 1 168 ? -14.803 4.996 2.237 1.00 74.25 168 PHE A N 1
ATOM 1269 C CA . PHE A 1 168 ? -13.883 5.681 3.152 1.00 74.25 168 PHE A CA 1
ATOM 1270 C C . PHE A 1 168 ? -14.553 6.511 4.263 1.00 74.25 168 PHE A C 1
ATOM 1272 O O . PHE A 1 168 ? -14.157 6.346 5.410 1.00 74.25 168 PHE A O 1
ATOM 1279 N N . PRO A 1 169 ? -15.538 7.398 3.999 1.00 68.19 169 PRO A N 1
ATOM 1280 C CA . PRO A 1 169 ? -16.091 8.274 5.040 1.00 68.19 169 PRO A CA 1
ATOM 1281 C C . PRO A 1 169 ? -16.803 7.526 6.169 1.00 68.19 169 PRO A C 1
ATOM 1283 O O . PRO A 1 169 ? -16.953 8.072 7.254 1.00 68.19 169 PRO A O 1
ATOM 1286 N N . ASN A 1 170 ? -17.241 6.294 5.907 1.00 70.50 170 ASN A N 1
ATOM 1287 C CA . ASN A 1 170 ? -18.003 5.491 6.856 1.00 70.50 170 ASN A CA 1
ATOM 1288 C C . ASN A 1 170 ? -17.104 4.614 7.741 1.00 70.50 170 ASN A C 1
ATOM 1290 O O . ASN A 1 170 ? -17.604 3.950 8.643 1.00 70.50 170 ASN A O 1
ATOM 1294 N N . PHE A 1 171 ? -15.794 4.575 7.476 1.00 70.00 171 PHE A N 1
ATOM 1295 C CA . PHE A 1 171 ? -14.863 3.649 8.115 1.00 70.00 171 PHE A CA 1
ATOM 1296 C C . PHE A 1 171 ? -13.597 4.373 8.579 1.00 70.00 171 PHE A C 1
ATOM 1298 O O . PHE A 1 171 ? -12.948 5.052 7.785 1.00 70.00 171 PHE A O 1
ATOM 1305 N N . SER A 1 172 ? -13.197 4.172 9.839 1.00 68.88 172 SER A N 1
ATOM 1306 C CA . SER A 1 172 ? -11.927 4.704 10.363 1.00 68.88 172 SER A CA 1
ATOM 1307 C C . SER A 1 172 ? -10.714 4.143 9.602 1.00 68.88 172 SER A C 1
ATOM 1309 O O . SER A 1 172 ? -10.780 3.056 9.014 1.00 68.88 172 SER A O 1
ATOM 1311 N N . SER A 1 173 ? -9.579 4.851 9.636 1.00 67.94 173 SER A N 1
ATOM 1312 C CA . SER A 1 173 ? -8.311 4.416 9.021 1.00 67.94 173 SER A CA 1
ATOM 1313 C C . SER A 1 173 ? -7.881 2.995 9.419 1.00 67.94 173 SER A C 1
ATOM 1315 O O . SER A 1 173 ? -7.275 2.274 8.615 1.00 67.94 173 SER A O 1
ATOM 1317 N N . LEU A 1 174 ? -8.244 2.546 10.625 1.00 68.69 174 LEU A N 1
ATOM 1318 C CA . LEU A 1 174 ? -7.955 1.196 11.108 1.00 68.69 174 LEU A CA 1
ATOM 1319 C C . LEU A 1 174 ? -8.704 0.110 10.313 1.00 68.69 174 LEU A C 1
ATOM 1321 O O . LEU A 1 174 ? -8.076 -0.826 9.810 1.00 68.69 174 LEU A O 1
ATOM 1325 N N . VAL A 1 175 ? -10.016 0.281 10.112 1.00 72.81 175 VAL A N 1
ATOM 1326 C CA . VAL A 1 175 ? -10.867 -0.624 9.311 1.00 72.81 175 VAL A CA 1
ATOM 1327 C C . VAL A 1 175 ? -10.312 -0.755 7.896 1.00 72.81 175 VAL A C 1
ATOM 1329 O O . VAL A 1 175 ? -10.222 -1.842 7.331 1.00 72.81 175 VAL A O 1
ATOM 1332 N N . GLN A 1 176 ? -9.898 0.366 7.312 1.00 72.50 176 GLN A N 1
ATOM 1333 C CA . GLN A 1 176 ? -9.396 0.405 5.943 1.00 72.50 176 GLN A CA 1
ATOM 1334 C 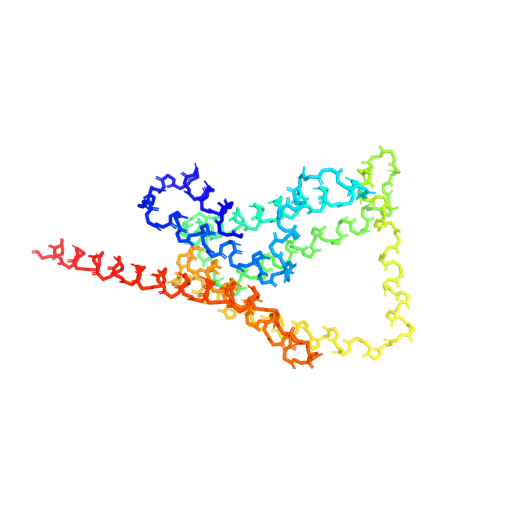C . GLN A 1 176 ? -8.074 -0.345 5.794 1.00 72.50 176 GLN A C 1
ATOM 1336 O O . GLN A 1 176 ? -7.859 -1.054 4.804 1.00 72.50 176 GLN A O 1
ATOM 1341 N N . THR A 1 177 ? -7.198 -0.222 6.792 1.00 72.25 177 THR A N 1
ATOM 1342 C CA . THR A 1 177 ? -5.948 -0.981 6.841 1.00 72.25 177 THR A CA 1
ATOM 1343 C C . THR A 1 177 ? -6.242 -2.478 6.940 1.00 72.25 177 THR A C 1
ATOM 1345 O O . THR A 1 177 ? -5.628 -3.264 6.218 1.00 72.25 177 THR A O 1
ATOM 1348 N N . ASN A 1 178 ? -7.233 -2.875 7.744 1.00 76.62 178 ASN A N 1
ATOM 1349 C CA . ASN A 1 178 ? -7.671 -4.264 7.862 1.00 76.62 178 ASN A CA 1
ATOM 1350 C C . ASN A 1 178 ? -8.244 -4.805 6.530 1.00 76.62 178 ASN A C 1
ATOM 1352 O O . ASN A 1 178 ? -7.740 -5.800 6.008 1.00 76.62 178 ASN A O 1
ATOM 1356 N N . ILE A 1 179 ? -9.170 -4.085 5.879 1.00 79.75 179 ILE A N 1
ATOM 1357 C CA . ILE A 1 179 ? -9.705 -4.445 4.546 1.00 79.75 179 ILE A CA 1
ATOM 1358 C C . ILE A 1 179 ? -8.571 -4.645 3.531 1.00 79.75 179 ILE A C 1
ATOM 1360 O O . ILE A 1 179 ? -8.578 -5.597 2.748 1.00 79.75 179 ILE A O 1
ATOM 1364 N N . ARG A 1 180 ? -7.565 -3.763 3.534 1.00 78.50 180 ARG A N 1
ATOM 1365 C CA . ARG A 1 180 ? -6.413 -3.870 2.631 1.00 78.50 180 ARG A CA 1
ATOM 1366 C C . ARG A 1 180 ? -5.574 -5.111 2.926 1.00 78.50 180 ARG A C 1
ATOM 1368 O O . ARG A 1 180 ? -5.127 -5.751 1.975 1.00 78.50 180 ARG A O 1
ATOM 1375 N N . VAL A 1 181 ? -5.356 -5.445 4.196 1.00 78.19 181 VAL A N 1
ATOM 1376 C CA . VAL A 1 181 ? -4.639 -6.663 4.597 1.00 78.19 181 VAL A CA 1
ATOM 1377 C C . VAL A 1 181 ? -5.396 -7.899 4.119 1.00 78.19 181 VAL A C 1
ATOM 1379 O O . VAL A 1 181 ? -4.799 -8.719 3.428 1.00 78.19 181 VAL A O 1
ATOM 1382 N N . VAL A 1 182 ? -6.705 -7.980 4.373 1.00 83.38 182 VAL A N 1
ATOM 1383 C CA . VAL A 1 182 ? -7.562 -9.085 3.909 1.00 83.38 182 VAL A CA 1
ATOM 1384 C C . VAL A 1 182 ? -7.540 -9.207 2.385 1.00 83.38 182 VAL A C 1
ATOM 1386 O O . VAL A 1 182 ? -7.381 -10.294 1.837 1.00 83.38 182 VAL A O 1
ATOM 1389 N N . ARG A 1 183 ? -7.624 -8.087 1.660 1.00 84.12 183 ARG A N 1
ATOM 1390 C CA . ARG A 1 183 ? -7.521 -8.092 0.195 1.00 84.12 183 ARG A CA 1
ATOM 1391 C C . ARG A 1 183 ? -6.158 -8.603 -0.281 1.00 84.12 183 ARG A C 1
ATOM 1393 O O . ARG A 1 183 ? -6.107 -9.391 -1.222 1.00 84.12 183 ARG A O 1
ATOM 1400 N N . LYS A 1 184 ? -5.060 -8.160 0.344 1.00 82.06 184 LYS A N 1
ATOM 1401 C CA . LYS A 1 184 ? -3.696 -8.598 -0.004 1.00 82.06 184 LYS A CA 1
ATOM 1402 C C . LYS A 1 184 ? -3.521 -10.101 0.251 1.00 82.06 184 LYS A C 1
ATOM 1404 O O . LYS A 1 184 ? -2.963 -10.787 -0.601 1.00 82.06 184 LYS A O 1
ATOM 1409 N N . THR A 1 185 ? -4.040 -10.633 1.359 1.00 82.81 185 THR A N 1
ATOM 1410 C CA . THR A 1 185 ? -3.958 -12.074 1.649 1.00 82.81 185 THR A CA 1
ATOM 1411 C C . THR A 1 185 ? -4.843 -12.917 0.742 1.00 82.81 185 THR A C 1
ATOM 1413 O O . THR A 1 185 ? -4.403 -13.975 0.300 1.00 82.81 185 THR A O 1
ATOM 1416 N N . LEU A 1 186 ? -6.040 -12.447 0.385 1.00 86.44 186 LEU A N 1
ATOM 1417 C CA . LEU A 1 186 ? -6.901 -13.122 -0.592 1.00 86.44 186 LEU A CA 1
ATOM 1418 C C . LEU A 1 186 ? -6.273 -13.162 -1.986 1.00 86.44 186 LEU A C 1
ATOM 1420 O O . LEU A 1 186 ? -6.307 -14.203 -2.641 1.00 86.44 186 LEU A O 1
ATOM 1424 N N . ALA A 1 187 ? -5.668 -12.060 -2.437 1.00 84.81 187 ALA A N 1
ATOM 1425 C CA . ALA A 1 187 ? -4.954 -12.024 -3.712 1.00 84.81 187 ALA A CA 1
ATOM 1426 C C . ALA A 1 187 ? -3.783 -13.016 -3.718 1.00 84.81 187 ALA A C 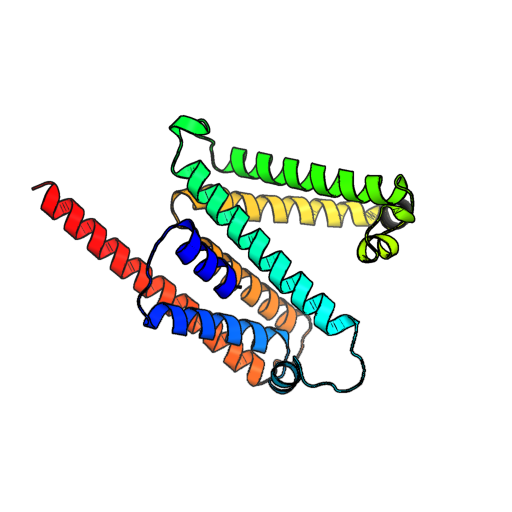1
ATOM 1428 O O . ALA A 1 187 ? -3.582 -13.741 -4.693 1.00 84.81 187 ALA A O 1
ATOM 1429 N N . MET A 1 188 ? -3.053 -13.108 -2.605 1.00 84.00 188 MET A N 1
ATOM 1430 C CA . MET A 1 188 ? -1.995 -14.098 -2.454 1.00 84.00 188 MET A CA 1
ATOM 1431 C C . MET A 1 188 ? -2.528 -15.535 -2.478 1.00 84.00 188 MET A C 1
ATOM 1433 O O . MET A 1 188 ? -1.981 -16.368 -3.196 1.00 84.00 188 MET A O 1
ATOM 1437 N N . LEU A 1 189 ? -3.606 -15.829 -1.749 1.00 84.06 189 LEU A N 1
ATOM 1438 C CA . LEU A 1 189 ? -4.237 -17.150 -1.764 1.00 84.06 189 LEU A CA 1
ATOM 1439 C C . LEU A 1 189 ? -4.695 -17.522 -3.180 1.00 84.06 189 LEU A C 1
ATOM 1441 O O . LEU A 1 189 ? -4.427 -18.622 -3.652 1.00 84.06 189 LEU A O 1
ATOM 1445 N N . THR A 1 190 ? -5.319 -16.574 -3.878 1.00 85.38 190 THR A N 1
ATOM 1446 C CA . THR A 1 190 ? -5.747 -16.737 -5.273 1.00 85.38 190 THR A CA 1
ATOM 1447 C C . THR A 1 190 ? -4.555 -17.045 -6.176 1.00 85.38 190 THR A C 1
ATOM 1449 O O . THR A 1 190 ? -4.638 -17.947 -6.999 1.00 85.38 190 THR A O 1
ATOM 1452 N N . SER A 1 191 ? -3.423 -16.362 -5.986 1.00 84.50 191 SER A N 1
ATOM 1453 C CA . SER A 1 191 ? -2.179 -16.630 -6.716 1.00 84.50 191 SER A CA 1
ATOM 1454 C C . SER A 1 191 ? -1.659 -18.052 -6.469 1.00 84.50 191 SER A C 1
ATOM 1456 O O . SER A 1 191 ? -1.342 -18.763 -7.419 1.00 84.50 191 SER A O 1
ATOM 1458 N N . ILE A 1 192 ? -1.640 -18.522 -5.217 1.00 82.44 192 ILE A N 1
ATOM 1459 C CA . ILE A 1 192 ? -1.219 -19.893 -4.873 1.00 82.44 192 ILE A CA 1
ATOM 1460 C C . ILE A 1 192 ? -2.111 -20.930 -5.571 1.00 82.44 192 ILE A C 1
ATOM 1462 O O . ILE A 1 192 ? -1.594 -21.867 -6.183 1.00 82.44 192 ILE A O 1
ATOM 1466 N N . LEU A 1 193 ? -3.433 -20.735 -5.517 1.00 84.81 193 LEU A N 1
ATOM 1467 C CA . LEU A 1 193 ? -4.415 -21.614 -6.159 1.00 84.81 193 LEU A CA 1
ATOM 1468 C C . LEU A 1 193 ? -4.287 -21.596 -7.689 1.00 84.81 193 LEU A C 1
ATOM 1470 O O . LEU A 1 193 ? -4.335 -22.647 -8.326 1.00 84.81 193 LEU A O 1
ATOM 1474 N N . TRP A 1 194 ? -4.084 -20.418 -8.281 1.00 89.00 194 TRP A N 1
ATOM 1475 C CA . TRP A 1 194 ? -3.957 -20.248 -9.728 1.00 89.00 194 TRP A CA 1
ATOM 1476 C C . TRP A 1 194 ? -2.675 -20.880 -10.275 1.00 89.00 194 TRP A C 1
ATOM 1478 O O . TRP A 1 194 ? -2.714 -21.613 -11.258 1.00 89.00 194 TRP A O 1
ATOM 1488 N N . PHE A 1 195 ? -1.539 -20.653 -9.612 1.00 86.31 195 PHE A N 1
ATOM 1489 C CA . PHE A 1 195 ? -0.243 -21.213 -10.007 1.00 86.31 195 PHE A CA 1
ATOM 1490 C C . PHE A 1 195 ? -0.019 -22.654 -9.524 1.00 86.31 195 PHE A C 1
ATOM 1492 O O . PHE A 1 195 ? 1.079 -23.178 -9.701 1.00 86.31 195 PHE A O 1
ATOM 1499 N N . GLN A 1 196 ? -1.028 -23.293 -8.913 1.00 82.44 196 GLN A N 1
ATOM 1500 C CA . GLN A 1 196 ? -0.956 -24.665 -8.387 1.00 82.44 196 GLN A CA 1
ATOM 1501 C C . GLN A 1 196 ? 0.243 -24.883 -7.444 1.00 82.44 196 GLN A C 1
ATOM 1503 O O . GLN A 1 196 ? 0.815 -25.974 -7.359 1.00 82.44 196 GLN A O 1
ATOM 1508 N N . LYS A 1 197 ? 0.645 -23.831 -6.721 1.00 79.31 197 LYS A N 1
ATOM 1509 C CA . LYS A 1 197 ? 1.705 -23.929 -5.717 1.00 79.31 197 LYS A CA 1
ATOM 1510 C C . LYS A 1 197 ? 1.150 -24.659 -4.501 1.00 79.31 197 LYS A C 1
ATOM 1512 O O . LYS A 1 197 ? 0.026 -24.402 -4.082 1.00 79.31 197 LYS A O 1
ATOM 1517 N N . LYS A 1 198 ? 1.934 -25.566 -3.917 1.00 78.19 198 LYS A N 1
ATOM 1518 C CA . LYS A 1 198 ? 1.538 -26.270 -2.692 1.00 78.19 198 LYS A CA 1
ATOM 1519 C C . LYS A 1 198 ? 1.823 -25.361 -1.492 1.00 78.19 198 LYS A C 1
ATOM 1521 O O . LYS A 1 198 ? 2.999 -25.143 -1.211 1.00 78.19 198 LYS A O 1
ATOM 1526 N N . PRO A 1 199 ? 0.800 -24.825 -0.800 1.00 74.69 199 PRO A N 1
ATOM 1527 C CA . PRO A 1 199 ? 1.030 -23.982 0.364 1.00 74.69 199 PRO A CA 1
ATOM 1528 C C . PRO A 1 199 ? 1.714 -24.774 1.480 1.00 74.69 199 PRO A C 1
ATOM 1530 O O . PRO A 1 199 ? 1.270 -25.866 1.848 1.00 74.69 199 PRO A O 1
ATOM 1533 N N . THR A 1 200 ? 2.780 -24.213 2.043 1.00 81.19 200 THR A N 1
ATOM 1534 C CA . THR A 1 200 ? 3.476 -24.792 3.198 1.00 81.19 200 THR A CA 1
ATOM 1535 C C . THR A 1 200 ? 2.565 -24.751 4.430 1.00 81.19 200 THR A C 1
ATOM 1537 O O . THR A 1 200 ? 1.759 -23.832 4.583 1.00 81.19 200 THR A O 1
ATOM 1540 N N . GLY A 1 201 ? 2.716 -25.692 5.372 1.00 82.81 201 GLY A N 1
ATOM 1541 C CA . GLY A 1 201 ? 1.959 -25.680 6.637 1.00 82.81 201 GLY A CA 1
ATOM 1542 C C . GLY A 1 201 ? 2.059 -24.348 7.405 1.00 82.81 201 GLY A C 1
ATOM 1543 O O . GLY A 1 201 ? 1.086 -23.891 7.999 1.00 82.81 201 GLY A O 1
ATOM 1544 N N . TRP A 1 202 ? 3.201 -23.662 7.304 1.00 82.81 202 TRP A N 1
ATOM 1545 C CA . TRP A 1 202 ? 3.414 -22.325 7.870 1.00 82.81 202 TRP A CA 1
ATOM 1546 C C . TRP A 1 202 ? 2.597 -21.220 7.193 1.00 82.81 202 TRP A C 1
ATOM 1548 O O . TRP A 1 202 ? 2.157 -20.293 7.870 1.00 82.81 202 TRP A O 1
ATOM 1558 N N . GLN A 1 203 ? 2.347 -21.322 5.885 1.00 82.38 203 GLN A N 1
ATOM 1559 C CA . GLN A 1 203 ? 1.489 -20.373 5.174 1.00 82.38 203 GLN A CA 1
ATOM 1560 C C . GLN A 1 203 ? 0.027 -20.551 5.578 1.00 82.38 203 GLN A C 1
ATOM 1562 O O . GLN A 1 203 ? -0.672 -19.558 5.743 1.00 82.38 203 GLN A O 1
ATOM 1567 N N . TRP A 1 204 ? -0.421 -21.788 5.818 1.00 85.19 204 TRP A N 1
ATOM 1568 C CA . TRP A 1 204 ? -1.749 -22.050 6.382 1.00 85.19 204 TRP A CA 1
ATOM 1569 C C . TRP A 1 204 ? -1.901 -21.485 7.791 1.00 85.19 204 TRP A C 1
ATOM 1571 O O . TRP A 1 204 ? -2.898 -20.824 8.075 1.00 85.19 204 TRP A O 1
ATOM 1581 N N . LEU A 1 205 ? -0.900 -21.678 8.654 1.00 86.88 205 LEU A N 1
ATOM 1582 C CA . LEU A 1 205 ? -0.895 -21.072 9.986 1.00 86.88 205 LEU A CA 1
ATOM 1583 C C . LEU A 1 205 ? -0.940 -19.541 9.898 1.00 86.88 205 LEU A C 1
ATOM 1585 O O . LEU A 1 205 ? -1.735 -18.903 10.585 1.00 86.88 205 LEU A O 1
ATOM 1589 N N . GLY A 1 206 ? -0.127 -18.948 9.023 1.00 85.38 206 GLY A N 1
ATOM 1590 C CA . GLY A 1 206 ? -0.140 -17.509 8.789 1.00 85.38 206 GLY A CA 1
ATOM 1591 C C . GLY A 1 206 ? -1.489 -17.013 8.257 1.00 85.38 206 GLY A C 1
ATOM 1592 O O . GLY A 1 206 ? -1.972 -15.977 8.706 1.00 85.38 206 GLY A O 1
ATOM 1593 N N . LEU A 1 207 ? -2.148 -17.775 7.379 1.00 87.06 207 LEU A N 1
ATOM 1594 C CA . LEU A 1 207 ? -3.485 -17.473 6.865 1.00 87.06 207 LEU A CA 1
ATOM 1595 C C . LEU A 1 207 ? -4.516 -17.436 7.999 1.00 87.06 207 LEU A C 1
ATOM 1597 O O . LEU A 1 207 ? -5.257 -16.461 8.124 1.00 87.06 207 LEU A O 1
ATOM 1601 N N . VAL A 1 208 ? -4.516 -18.456 8.862 1.00 88.88 208 VAL A N 1
ATOM 1602 C CA . VAL A 1 208 ? -5.387 -18.526 10.045 1.00 88.88 208 VAL A CA 1
ATOM 1603 C C . VAL A 1 208 ? -5.125 -17.349 10.984 1.00 88.88 208 VAL A C 1
ATOM 1605 O O . VAL A 1 208 ? -6.076 -16.742 11.467 1.00 88.88 208 VAL A O 1
ATOM 1608 N N . LEU A 1 209 ? -3.862 -16.970 11.196 1.00 86.81 209 LEU A N 1
ATOM 1609 C CA . LEU A 1 209 ? -3.506 -15.809 12.016 1.00 86.81 209 LEU A CA 1
ATOM 1610 C C . LEU A 1 209 ? -4.015 -14.490 11.423 1.00 86.81 209 LEU A C 1
ATOM 1612 O O . LEU A 1 209 ? -4.535 -13.659 12.166 1.00 86.81 209 LEU A O 1
ATOM 1616 N N . VAL A 1 210 ? -3.903 -14.286 10.105 1.00 85.81 210 VAL A N 1
ATOM 1617 C CA . VAL A 1 210 ? -4.395 -13.050 9.476 1.00 85.81 210 VAL A CA 1
ATOM 1618 C C . VAL A 1 210 ? -5.917 -12.978 9.509 1.00 85.81 210 VAL A C 1
ATOM 1620 O O . VAL A 1 210 ? -6.455 -11.961 9.938 1.00 85.81 210 VAL A O 1
ATOM 1623 N N . PHE A 1 211 ? -6.621 -14.031 9.087 1.00 87.94 211 PHE A N 1
ATOM 1624 C CA . PHE A 1 211 ? -8.087 -14.015 9.067 1.00 87.94 211 PHE A CA 1
ATOM 1625 C C . PHE A 1 211 ? -8.688 -14.036 10.469 1.00 87.94 211 PHE A C 1
ATOM 1627 O O . PHE A 1 211 ? -9.625 -13.288 10.732 1.00 87.94 211 PHE A O 1
ATOM 1634 N N . GLY A 1 212 ? -8.131 -14.834 11.381 1.00 88.25 212 GLY A N 1
ATOM 1635 C CA . GLY A 1 212 ? -8.552 -14.859 12.779 1.00 88.25 212 GLY A CA 1
ATOM 1636 C C . GLY A 1 212 ? -8.321 -13.511 13.453 1.00 88.25 212 GLY A C 1
ATOM 1637 O O . GLY A 1 212 ? -9.224 -12.978 14.092 1.00 88.25 212 GLY A O 1
ATOM 1638 N N . GLY A 1 213 ? -7.149 -12.906 13.241 1.00 85.06 213 GLY A N 1
ATOM 1639 C CA . GLY A 1 213 ? -6.850 -11.594 13.798 1.00 85.06 213 GLY A CA 1
ATOM 1640 C C . GLY A 1 213 ? -7.732 -10.482 13.222 1.00 85.06 213 GLY A C 1
ATOM 1641 O O . GLY A 1 213 ? -8.248 -9.657 13.971 1.00 85.06 213 GLY A O 1
ATOM 1642 N N . ALA A 1 214 ? -7.982 -10.499 11.910 1.00 83.38 214 ALA A N 1
ATOM 1643 C CA . ALA A 1 214 ? -8.892 -9.565 11.251 1.00 83.38 214 ALA A CA 1
ATOM 1644 C C . ALA A 1 214 ? -10.345 -9.713 11.730 1.00 83.38 214 ALA A C 1
ATOM 1646 O O . ALA A 1 214 ? -11.030 -8.706 11.910 1.00 83.38 214 ALA A O 1
ATOM 1647 N N . ALA A 1 215 ? -10.808 -10.947 11.955 1.00 85.50 215 ALA A N 1
ATOM 1648 C CA . ALA A 1 215 ? -12.153 -11.229 12.451 1.00 85.50 215 ALA A CA 1
ATOM 1649 C C . ALA A 1 215 ? -12.346 -10.735 13.891 1.00 85.50 215 ALA A C 1
ATOM 1651 O O . ALA A 1 215 ? -13.358 -10.104 14.190 1.00 85.50 215 ALA A O 1
ATOM 1652 N N . VAL A 1 216 ? -11.364 -10.971 14.766 1.00 86.81 216 VAL A N 1
ATOM 1653 C CA . VAL A 1 216 ? -11.384 -10.470 16.149 1.00 86.81 216 VAL A CA 1
ATOM 1654 C C . VAL A 1 216 ? -11.333 -8.940 16.178 1.00 86.81 216 VAL A C 1
ATOM 1656 O O . VAL A 1 216 ? -12.088 -8.330 16.929 1.00 86.81 216 VAL A O 1
ATOM 1659 N N . ASP A 1 217 ? -10.506 -8.316 15.334 1.00 81.88 217 ASP A N 1
ATOM 1660 C CA . ASP A 1 217 ? -10.419 -6.852 15.221 1.00 81.88 217 ASP A CA 1
ATOM 1661 C C . ASP A 1 217 ? -11.761 -6.248 14.780 1.00 81.88 217 ASP A C 1
ATOM 1663 O O . ASP A 1 217 ? -12.265 -5.315 15.402 1.00 81.88 217 ASP A O 1
ATOM 1667 N N . GLY A 1 218 ? -12.396 -6.837 13.761 1.00 81.31 218 GLY A N 1
ATOM 1668 C CA . GLY A 1 218 ? -13.723 -6.421 13.304 1.00 81.31 218 GLY A CA 1
ATOM 1669 C C . GLY A 1 218 ? -14.811 -6.611 14.365 1.00 81.31 218 GLY A C 1
ATOM 1670 O O . GLY A 1 218 ? -15.683 -5.755 14.511 1.00 81.31 218 GLY A O 1
ATOM 1671 N N . TRP A 1 219 ? -14.747 -7.696 15.143 1.00 83.94 219 TRP A N 1
ATOM 1672 C CA . TRP A 1 219 ? -15.676 -7.932 16.249 1.00 83.94 219 TRP A CA 1
ATOM 1673 C C . TRP A 1 219 ? -15.517 -6.894 17.364 1.00 83.94 219 TRP A C 1
ATOM 1675 O O . TRP A 1 219 ? -16.506 -6.328 17.818 1.00 83.94 219 TRP A O 1
ATOM 1685 N N . MET A 1 220 ? -14.281 -6.596 17.774 1.00 82.06 220 MET A N 1
ATOM 1686 C CA . MET A 1 220 ? -14.001 -5.585 18.801 1.00 82.06 220 MET A CA 1
ATOM 1687 C C . MET A 1 220 ? -14.464 -4.190 18.376 1.00 82.06 220 MET A C 1
ATOM 1689 O O . MET A 1 220 ? -15.074 -3.483 19.169 1.00 82.06 220 MET A O 1
ATOM 1693 N N . GLN A 1 221 ? -14.228 -3.803 17.122 1.00 77.19 221 GLN A N 1
ATOM 1694 C CA . GLN A 1 221 ? -14.670 -2.502 16.608 1.00 77.19 221 GLN A CA 1
ATOM 1695 C C . GLN A 1 221 ? -16.193 -2.372 16.571 1.00 77.19 221 GLN A C 1
ATOM 1697 O O . GLN A 1 221 ? -16.727 -1.291 16.807 1.00 77.19 221 GLN A O 1
ATOM 1702 N N . ARG A 1 222 ? -16.904 -3.471 16.300 1.00 82.44 222 ARG A N 1
ATOM 1703 C CA . ARG A 1 222 ? -18.365 -3.483 16.362 1.00 82.44 222 ARG A CA 1
ATOM 1704 C C . ARG A 1 222 ? -18.872 -3.225 17.782 1.00 82.44 222 ARG A C 1
ATOM 1706 O O . ARG A 1 222 ? -19.816 -2.460 17.935 1.00 82.44 222 ARG A O 1
ATOM 1713 N N . LEU A 1 223 ? -18.251 -3.842 18.787 1.00 82.81 223 LEU A N 1
ATOM 1714 C CA . LEU A 1 223 ? -18.621 -3.633 20.190 1.00 82.81 223 LEU A CA 1
ATOM 1715 C C . LEU A 1 223 ? -18.403 -2.176 20.614 1.00 82.81 223 LEU A C 1
ATOM 1717 O O . LEU A 1 223 ? -19.309 -1.572 21.173 1.00 82.81 223 LEU A O 1
ATOM 1721 N N . GLU A 1 224 ? -17.256 -1.588 20.265 1.00 79.31 224 GLU A N 1
ATOM 1722 C CA . GLU A 1 224 ? -16.968 -0.172 20.546 1.00 79.31 224 GLU A CA 1
ATOM 1723 C C . GLU A 1 224 ? -17.996 0.765 19.892 1.00 79.31 224 GLU A C 1
ATOM 1725 O O . GLU A 1 224 ? -18.477 1.702 20.523 1.00 79.31 224 GLU A O 1
ATOM 1730 N N . TYR A 1 225 ? -18.399 0.481 18.649 1.00 77.69 225 TYR A N 1
ATOM 1731 C CA . TYR A 1 225 ? -19.431 1.258 17.958 1.00 77.69 225 TYR A CA 1
ATOM 1732 C C . TYR A 1 225 ? -20.812 1.148 18.630 1.00 77.69 225 TYR A C 1
ATOM 1734 O O . TYR A 1 225 ? -21.557 2.128 18.697 1.00 77.69 225 TYR A O 1
ATOM 1742 N N . GLU A 1 226 ? -21.177 -0.040 19.120 1.00 81.75 226 GLU A N 1
ATOM 1743 C CA . GLU A 1 226 ? -22.432 -0.262 19.850 1.00 81.75 226 GLU A CA 1
ATOM 1744 C C . GLU A 1 226 ? -22.415 0.459 21.216 1.00 81.75 226 GLU A C 1
ATOM 1746 O O . GLU A 1 226 ? -23.407 1.091 21.585 1.00 81.75 226 GLU A O 1
ATOM 1751 N N . GLU A 1 227 ? -21.283 0.458 21.927 1.00 80.50 227 GLU A N 1
ATOM 1752 C CA . GLU A 1 227 ? -21.091 1.186 23.192 1.00 80.50 227 GLU A CA 1
ATOM 1753 C C . GLU A 1 227 ? -21.191 2.711 23.015 1.00 80.50 227 GLU A C 1
ATOM 1755 O O . GLU A 1 227 ? -21.963 3.363 23.725 1.00 80.50 227 GLU A O 1
ATOM 1760 N N . GLU A 1 228 ? -20.490 3.283 22.029 1.00 77.38 228 GLU A N 1
ATOM 1761 C CA . GLU A 1 228 ? -20.543 4.721 21.719 1.00 77.38 228 GLU A CA 1
ATOM 1762 C C . GLU A 1 228 ? -21.968 5.181 21.375 1.00 77.38 228 GLU A C 1
ATOM 1764 O O . GLU A 1 228 ? -22.411 6.259 21.788 1.00 77.38 228 GLU A O 1
ATOM 1769 N N . ARG A 1 229 ? -22.723 4.347 20.650 1.00 79.00 229 ARG A N 1
ATOM 1770 C CA . ARG A 1 229 ? -24.117 4.627 20.299 1.00 79.00 229 ARG A CA 1
ATOM 1771 C C . ARG A 1 229 ? -25.023 4.646 21.531 1.00 79.00 229 ARG A C 1
ATOM 1773 O O . ARG A 1 229 ? -25.822 5.570 21.679 1.00 79.00 229 ARG A O 1
ATOM 1780 N N . HIS A 1 230 ? -24.873 3.675 22.431 1.00 76.88 230 HIS A N 1
ATOM 1781 C CA . HIS A 1 230 ? -25.638 3.623 23.677 1.00 76.88 230 HIS A CA 1
ATOM 1782 C C . HIS A 1 230 ? -25.317 4.789 24.624 1.00 76.88 230 HIS A C 1
ATOM 1784 O O . HIS A 1 230 ? -26.212 5.291 25.307 1.00 76.88 230 HIS A O 1
ATOM 1790 N N . GLU A 1 231 ? -24.069 5.260 24.670 1.00 75.38 231 GLU A N 1
ATOM 1791 C CA . GLU A 1 231 ? -23.716 6.469 25.423 1.00 75.38 231 GLU A CA 1
ATOM 1792 C C . GLU A 1 231 ? -24.300 7.745 24.807 1.00 75.38 231 GLU A C 1
ATOM 1794 O O . GLU A 1 231 ? -24.742 8.633 25.541 1.00 75.38 231 GLU A O 1
ATOM 1799 N N . GLY A 1 232 ? -24.318 7.847 23.476 1.00 74.19 232 GLY A N 1
ATOM 1800 C CA . GLY A 1 232 ? -24.935 8.965 22.762 1.00 74.19 232 GLY A CA 1
ATOM 1801 C C . GLY A 1 232 ? -26.438 9.065 23.026 1.00 74.19 232 GLY A C 1
ATOM 1802 O O . GLY A 1 232 ? -26.941 10.151 23.312 1.00 74.19 232 GLY A O 1
ATOM 1803 N N . GLU A 1 233 ? -27.140 7.931 23.016 1.00 74.94 233 GLU A N 1
ATOM 1804 C CA . GLU A 1 233 ? -28.572 7.852 23.337 1.0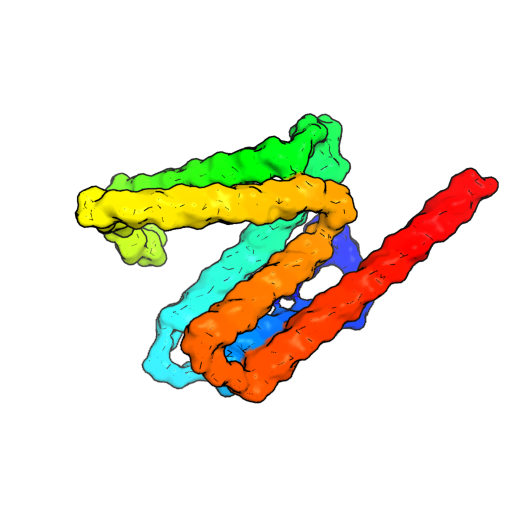0 74.94 233 GLU A CA 1
ATOM 1805 C C . GLU A 1 233 ? -28.860 8.248 24.797 1.00 74.94 233 GLU A C 1
ATOM 1807 O O . GLU A 1 233 ? -29.819 8.971 25.052 1.00 74.94 233 GLU A O 1
ATOM 1812 N N . LYS A 1 234 ? -27.996 7.871 25.752 1.00 69.44 234 LYS A N 1
ATOM 1813 C CA . LYS A 1 234 ? -28.120 8.280 27.166 1.00 69.44 234 LYS A CA 1
ATOM 1814 C C . LYS A 1 234 ? -27.848 9.763 27.419 1.00 69.44 234 LYS A C 1
ATOM 1816 O O . LYS A 1 234 ? -28.381 10.301 28.376 1.00 69.44 234 LYS A O 1
ATOM 1821 N N . LYS A 1 235 ? -26.994 10.412 26.621 1.00 67.31 235 LYS A N 1
ATOM 1822 C CA . LYS A 1 235 ? -26.699 11.856 26.742 1.00 67.31 235 LYS A CA 1
ATOM 1823 C C . LYS A 1 235 ? -27.759 12.740 26.078 1.00 67.31 235 LYS A C 1
ATOM 1825 O O . LYS A 1 235 ? -27.802 13.934 26.354 1.00 67.31 235 LYS A O 1
ATOM 1830 N N . ALA A 1 236 ? -28.560 12.171 25.178 1.00 65.94 236 ALA A N 1
ATOM 1831 C CA . ALA A 1 236 ? -29.648 12.859 24.487 1.00 65.94 236 ALA A CA 1
ATOM 1832 C C . ALA A 1 236 ? -30.997 12.786 25.234 1.00 65.94 236 ALA A C 1
ATOM 1834 O O . ALA A 1 236 ? -31.952 13.434 24.805 1.00 65.94 236 ALA A O 1
ATOM 1835 N N . MET A 1 237 ? -31.067 12.000 26.314 1.00 57.12 237 MET A N 1
ATOM 1836 C CA . MET A 1 237 ? -32.222 11.820 27.201 1.00 57.12 237 MET A CA 1
ATOM 1837 C C . MET A 1 237 ? -32.006 12.561 28.521 1.00 57.12 237 MET A C 1
ATOM 1839 O O . MET A 1 237 ? -33.002 13.118 29.032 1.00 57.12 237 MET A O 1
#

Radius of gyration: 21.37 Å; chains: 1; bounding box: 59×50×57 Å